Protein AF-A0A2N0UZY3-F1 (afdb_monomer_lite)

Organism: NCBI:txid40518

pLDDT: mean 76.57, std 23.06, range [29.47, 98.31]

Structure (mmCIF, N/CA/C/O backbone):
data_AF-A0A2N0UZY3-F1
#
_entry.id   AF-A0A2N0UZY3-F1
#
loop_
_atom_site.group_PDB
_atom_site.id
_atom_site.type_symbol
_atom_site.label_atom_id
_atom_site.label_alt_id
_atom_site.label_comp_id
_atom_site.label_asym_id
_atom_site.label_entity_id
_atom_site.label_seq_id
_atom_site.pdbx_PDB_ins_code
_atom_site.Cartn_x
_atom_site.Cartn_y
_atom_site.Cartn_z
_atom_site.occupancy
_atom_site.B_iso_or_equiv
_atom_site.auth_seq_id
_atom_site.auth_comp_id
_atom_site.auth_asym_id
_atom_site.auth_atom_id
_atom_site.pdbx_PDB_model_num
ATOM 1 N N . MET A 1 1 ? -61.656 -44.570 39.156 1.00 49.31 1 MET A N 1
ATOM 2 C CA . MET A 1 1 ? -61.662 -43.089 39.282 1.00 49.31 1 MET A CA 1
ATOM 3 C C . MET A 1 1 ? -60.805 -42.516 40.428 1.00 49.31 1 MET A C 1
ATOM 5 O O . MET A 1 1 ? -60.562 -41.320 40.430 1.00 49.31 1 MET A O 1
ATOM 9 N N . ARG A 1 2 ? -60.267 -43.312 41.373 1.00 51.66 2 ARG A N 1
ATOM 10 C CA . ARG A 1 2 ? -59.558 -42.794 42.573 1.00 51.66 2 ARG A CA 1
ATOM 11 C C . ARG A 1 2 ? -58.046 -42.507 42.411 1.00 51.66 2 ARG A C 1
ATOM 13 O O . ARG A 1 2 ? -57.437 -41.983 43.335 1.00 51.66 2 ARG A O 1
ATOM 20 N N . LYS A 1 3 ? -57.431 -42.852 41.266 1.00 50.25 3 LYS A N 1
ATOM 21 C CA . LYS A 1 3 ? -55.989 -42.631 40.995 1.00 50.25 3 LYS A CA 1
ATOM 22 C C . LYS A 1 3 ? -55.693 -41.348 40.198 1.00 50.25 3 LYS A C 1
ATOM 24 O O . LYS A 1 3 ? -54.681 -40.716 40.465 1.00 50.25 3 LYS A O 1
ATOM 29 N N . HIS A 1 4 ? -56.597 -40.912 39.315 1.00 50.75 4 HIS A N 1
ATOM 30 C CA . HIS A 1 4 ? -56.429 -39.663 38.552 1.00 50.75 4 HIS A CA 1
ATOM 31 C C . HIS A 1 4 ? -56.647 -38.397 39.392 1.00 50.75 4 HIS A C 1
ATOM 33 O O . HIS A 1 4 ? -56.010 -37.383 39.139 1.00 50.75 4 HIS A O 1
ATOM 39 N N . SER A 1 5 ? -57.473 -38.470 40.442 1.00 53.56 5 SER A N 1
ATOM 40 C CA . SER A 1 5 ? -57.709 -37.328 41.335 1.00 53.56 5 SER A CA 1
ATOM 41 C C . SER A 1 5 ? -56.449 -36.926 42.111 1.00 53.56 5 SER A C 1
ATOM 43 O O . SER A 1 5 ? -56.172 -35.741 42.211 1.00 53.56 5 SER A O 1
ATOM 45 N N . LYS A 1 6 ? -55.620 -37.885 42.555 1.00 53.78 6 LYS A N 1
ATOM 46 C CA . LYS A 1 6 ? -54.383 -37.586 43.301 1.00 53.78 6 LYS A CA 1
ATOM 47 C C . LYS A 1 6 ? -53.322 -36.885 42.450 1.00 53.78 6 LYS A C 1
ATOM 49 O O . LYS A 1 6 ? -52.616 -36.024 42.953 1.00 53.78 6 LYS A O 1
ATOM 54 N N . PHE A 1 7 ? -53.229 -37.240 41.169 1.00 56.59 7 PHE A N 1
ATOM 55 C CA . PHE A 1 7 ? -52.261 -36.637 40.250 1.00 56.59 7 PHE A CA 1
ATOM 56 C C . PHE A 1 7 ? -52.615 -35.181 39.931 1.00 56.59 7 PHE A C 1
ATOM 58 O O . PHE A 1 7 ? -51.741 -34.322 39.919 1.00 56.59 7 PHE A O 1
ATOM 65 N N . ILE A 1 8 ? -53.907 -34.894 39.754 1.00 62.62 8 ILE A N 1
ATOM 66 C CA . ILE A 1 8 ? -54.404 -33.536 39.507 1.00 62.62 8 ILE A CA 1
ATOM 67 C C . ILE A 1 8 ? -54.197 -32.649 40.741 1.00 62.62 8 ILE A C 1
ATOM 69 O O . ILE A 1 8 ? -53.789 -31.502 40.597 1.00 62.62 8 ILE A O 1
ATOM 73 N N . THR A 1 9 ? -54.400 -33.173 41.955 1.00 65.88 9 THR A N 1
ATOM 74 C CA . THR A 1 9 ? -54.174 -32.395 43.185 1.00 65.88 9 THR A CA 1
ATOM 75 C C . THR A 1 9 ? -52.701 -32.026 43.381 1.00 65.88 9 THR A C 1
ATOM 77 O O . THR A 1 9 ? -52.414 -30.903 43.780 1.00 65.88 9 THR A O 1
ATOM 80 N N . ILE A 1 10 ? -51.773 -32.932 43.052 1.00 70.31 10 ILE A N 1
ATOM 81 C CA . ILE A 1 10 ? -50.325 -32.670 43.134 1.00 70.31 10 ILE A CA 1
ATOM 82 C C . ILE A 1 10 ? -49.894 -31.642 42.079 1.00 70.31 10 ILE A C 1
ATOM 84 O O . ILE A 1 10 ? -49.110 -30.741 42.372 1.00 70.31 10 ILE A O 1
ATOM 88 N N . LEU A 1 11 ? -50.433 -31.738 40.859 1.00 64.81 11 LEU A N 1
ATOM 89 C CA . LEU A 1 11 ? -50.132 -30.780 39.796 1.00 64.81 11 LEU A CA 1
ATOM 90 C C . LEU A 1 11 ? -50.650 -29.375 40.144 1.00 64.81 11 LEU A C 1
ATOM 92 O O . LEU A 1 11 ? -49.962 -28.383 39.919 1.00 64.81 11 LEU A O 1
ATOM 96 N N . LEU A 1 12 ? -51.841 -29.296 40.746 1.00 68.75 12 LEU A N 1
ATOM 97 C CA . LEU A 1 12 ? -52.454 -28.033 41.148 1.00 68.75 12 LEU A CA 1
ATOM 98 C C . LEU A 1 12 ? -51.721 -27.387 42.334 1.00 68.75 12 LEU A C 1
ATOM 100 O O . LEU A 1 12 ? -51.558 -26.170 42.348 1.00 68.75 12 LEU A O 1
ATOM 104 N N . SER A 1 13 ? -51.218 -28.179 43.292 1.00 68.62 13 SER A N 1
ATOM 105 C CA . SER A 1 13 ? -50.399 -27.643 44.389 1.00 68.62 13 SER A CA 1
ATOM 106 C C . SER A 1 13 ? -49.030 -27.157 43.911 1.00 68.62 13 SER A C 1
ATOM 108 O O . SER A 1 13 ? -48.538 -26.153 44.414 1.00 68.62 13 SER A O 1
ATOM 110 N N . ALA A 1 14 ? -48.426 -27.832 42.926 1.00 66.94 14 ALA A N 1
ATOM 111 C CA . ALA A 1 14 ? -47.171 -27.389 42.321 1.00 66.94 14 ALA A CA 1
ATOM 112 C C . ALA A 1 14 ? -47.351 -26.078 41.535 1.00 66.94 14 ALA A C 1
ATOM 114 O O . ALA A 1 14 ? -46.524 -25.180 41.657 1.00 66.94 14 ALA A O 1
ATOM 115 N N . LEU A 1 15 ? -48.457 -25.930 40.797 1.00 63.56 15 LEU A N 1
ATOM 116 C CA . LEU A 1 15 ? -48.763 -24.699 40.065 1.00 63.56 15 LEU A CA 1
ATOM 117 C C . LEU A 1 15 ? -49.022 -23.515 41.013 1.00 63.56 15 LEU A C 1
ATOM 119 O O . LEU A 1 15 ? -48.487 -22.434 40.797 1.00 63.56 15 LEU A O 1
ATOM 123 N N . LEU A 1 16 ? -49.768 -23.731 42.103 1.00 68.31 16 LEU A N 1
ATOM 124 C CA . LEU A 1 16 ? -49.993 -22.707 43.133 1.00 68.31 16 LEU A CA 1
ATOM 125 C C . LEU A 1 16 ? -48.696 -22.285 43.838 1.00 68.31 16 LEU A C 1
ATOM 127 O O . LEU A 1 16 ? -48.510 -21.099 44.102 1.00 68.31 16 LEU A O 1
ATOM 131 N N . ALA A 1 17 ? -47.784 -23.225 44.101 1.00 62.28 17 ALA A N 1
ATOM 132 C CA . ALA A 1 17 ? -46.475 -22.909 44.666 1.00 62.28 17 ALA A CA 1
ATOM 133 C C . ALA A 1 17 ? -45.620 -22.070 43.699 1.00 62.28 17 ALA A C 1
ATOM 135 O O . ALA A 1 17 ? -45.000 -21.100 44.123 1.00 62.28 17 ALA A O 1
ATOM 136 N N . VAL A 1 18 ? -45.641 -22.381 42.397 1.00 58.66 18 VAL A N 1
ATOM 137 C CA . VAL A 1 18 ? -44.928 -21.600 41.368 1.00 58.66 18 VAL A CA 1
ATOM 138 C C . VAL A 1 18 ? -45.514 -20.189 41.224 1.00 58.66 18 VAL A C 1
ATOM 140 O O . VAL A 1 18 ? -44.753 -19.228 41.128 1.00 58.66 18 VAL A O 1
ATOM 143 N N . CYS A 1 19 ? -46.839 -20.033 41.299 1.00 57.12 19 CYS A N 1
ATOM 144 C CA . CYS A 1 19 ? -47.477 -18.714 41.270 1.00 57.12 19 CYS A CA 1
ATOM 145 C C . CYS A 1 19 ? -47.141 -17.862 42.508 1.00 57.12 19 CYS A C 1
ATOM 147 O O . CYS A 1 19 ? -46.922 -16.661 42.373 1.00 57.12 19 CYS A O 1
ATOM 149 N N . LEU A 1 20 ? -47.045 -18.466 43.700 1.00 54.81 20 LEU A N 1
ATOM 150 C CA . LEU A 1 20 ? -46.692 -17.740 44.928 1.00 54.81 20 LEU A CA 1
ATOM 151 C C . LEU A 1 20 ? -45.229 -17.267 44.935 1.00 54.81 20 LEU A C 1
ATOM 153 O O . LEU A 1 20 ? -44.948 -16.154 45.381 1.00 54.81 20 LEU A O 1
ATOM 157 N N . VAL A 1 21 ? -44.302 -18.064 44.389 1.00 55.41 21 VAL A N 1
ATOM 158 C CA . VAL A 1 21 ? -42.886 -17.668 44.252 1.00 55.41 21 VAL A CA 1
ATOM 159 C C . VAL A 1 21 ? -42.731 -16.510 43.257 1.00 55.41 21 VAL A C 1
ATOM 161 O O . VAL A 1 21 ? -41.922 -15.615 43.488 1.00 55.41 21 VAL A O 1
ATOM 164 N N . GLN A 1 22 ? -43.558 -16.453 42.207 1.00 48.53 22 GLN A N 1
ATOM 165 C CA . GLN A 1 22 ? -43.567 -15.329 41.263 1.00 48.53 22 GLN A CA 1
ATOM 166 C C . GLN A 1 22 ? -44.129 -14.037 41.880 1.00 48.53 22 GLN A C 1
ATOM 168 O O . GLN A 1 22 ? -43.582 -12.967 41.630 1.00 48.53 22 GLN A O 1
ATOM 173 N N . THR A 1 23 ? -45.148 -14.103 42.744 1.00 49.28 23 THR A N 1
ATOM 174 C CA . THR A 1 23 ? -45.672 -12.896 43.417 1.00 49.28 23 THR A CA 1
ATOM 175 C C . THR A 1 23 ? -44.722 -12.323 44.470 1.00 49.28 23 THR A C 1
ATOM 177 O O . THR A 1 23 ? -44.648 -11.106 44.613 1.00 49.28 23 THR A O 1
ATOM 180 N N . VAL A 1 24 ? -43.946 -13.168 45.160 1.00 49.88 24 VAL A N 1
ATOM 181 C CA . VAL A 1 24 ? -42.942 -12.701 46.136 1.00 49.88 24 VAL A CA 1
ATOM 182 C C . VAL A 1 24 ? -41.744 -12.053 45.432 1.00 49.88 24 VAL A C 1
ATOM 184 O O . VAL A 1 24 ? -41.239 -11.043 45.913 1.00 49.88 24 VAL A O 1
ATOM 187 N N . PHE A 1 25 ? -41.346 -12.550 44.253 1.00 40.47 25 PHE A N 1
ATOM 188 C CA . PHE A 1 25 ? -40.327 -11.886 43.434 1.00 40.47 25 PHE A CA 1
ATOM 189 C C . PHE A 1 25 ? -40.817 -10.550 42.854 1.00 40.47 25 PHE A C 1
ATOM 191 O O . PHE A 1 25 ? -40.061 -9.588 42.852 1.00 40.47 25 PHE A O 1
ATOM 198 N N . VAL A 1 26 ? -42.085 -10.431 42.445 1.00 42.75 26 VAL A N 1
ATOM 199 C CA . VAL A 1 26 ? -42.624 -9.155 41.930 1.00 42.75 26 VAL A CA 1
ATOM 200 C C . VAL A 1 26 ? -42.798 -8.104 43.039 1.00 42.75 26 VAL A C 1
ATOM 202 O O . VAL A 1 26 ? -42.587 -6.923 42.785 1.00 42.75 26 VAL A O 1
ATOM 205 N N . GLN A 1 27 ? -43.104 -8.495 44.283 1.00 41.16 27 GLN A N 1
ATOM 206 C CA . GLN A 1 27 ? -43.183 -7.546 45.408 1.00 41.16 27 GLN A CA 1
ATOM 207 C C . GLN A 1 27 ? -41.820 -7.129 45.983 1.00 41.16 27 GLN A C 1
ATOM 209 O O . GLN A 1 27 ? -41.718 -6.019 46.508 1.00 41.16 27 GLN A O 1
ATOM 214 N N . ALA A 1 28 ? -40.775 -7.951 45.834 1.00 38.94 28 ALA A N 1
ATOM 215 C CA . ALA A 1 28 ? -39.405 -7.575 46.200 1.00 38.94 28 ALA A CA 1
ATOM 216 C C . ALA A 1 28 ? -38.774 -6.557 45.227 1.00 38.94 28 ALA A C 1
ATOM 218 O O . ALA A 1 28 ? -37.862 -5.844 45.621 1.00 38.94 28 ALA A O 1
ATOM 219 N N . PHE A 1 29 ? -39.296 -6.434 43.998 1.00 41.78 29 PHE A N 1
ATOM 220 C CA . PHE A 1 29 ? -38.884 -5.407 43.025 1.00 41.78 29 PHE A CA 1
ATOM 221 C C . PHE A 1 29 ? -39.831 -4.196 42.943 1.00 41.78 29 PHE A C 1
ATOM 223 O O . PHE A 1 29 ? -39.554 -3.257 42.205 1.00 41.78 29 PHE A O 1
ATOM 230 N N . ALA A 1 30 ? -40.943 -4.193 43.687 1.00 41.22 30 ALA A N 1
ATOM 231 C CA . ALA A 1 30 ? -41.933 -3.110 43.657 1.00 41.22 30 ALA A CA 1
ATOM 232 C C . ALA A 1 30 ? -41.972 -2.257 44.940 1.00 41.22 30 ALA A C 1
ATOM 234 O O . ALA A 1 30 ? -42.825 -1.379 45.055 1.00 41.22 30 ALA A O 1
ATOM 235 N N . THR A 1 31 ? -41.072 -2.493 45.901 1.00 42.91 31 THR A N 1
ATOM 236 C CA . THR A 1 31 ? -41.050 -1.760 47.180 1.00 42.91 31 THR A CA 1
ATOM 237 C C . THR A 1 31 ? -39.749 -0.985 47.374 1.00 42.91 31 THR A C 1
ATOM 239 O O . THR A 1 31 ? -39.102 -1.129 48.396 1.00 42.91 31 THR A O 1
ATOM 242 N N . GLU A 1 32 ? -39.400 -0.135 46.409 1.00 39.19 32 GLU A N 1
ATOM 243 C CA . GLU A 1 32 ? -38.536 1.038 46.611 1.00 39.19 32 GLU A CA 1
ATOM 244 C C . GLU A 1 32 ? -39.026 2.163 45.688 1.00 39.19 32 GLU A C 1
ATOM 246 O O . GLU A 1 32 ? -38.427 2.466 44.669 1.00 39.19 32 GLU A O 1
ATOM 251 N N . ASN A 1 33 ? -40.201 2.731 45.973 1.00 43.66 33 ASN A N 1
ATOM 252 C CA . ASN A 1 33 ? -40.616 4.006 45.375 1.00 43.66 33 ASN A CA 1
ATOM 253 C C . ASN A 1 33 ? -41.577 4.740 46.316 1.00 43.66 33 ASN A C 1
ATOM 255 O O . ASN A 1 33 ? -42.773 4.894 46.077 1.00 43.66 33 ASN A O 1
ATOM 259 N N . SER A 1 34 ? -41.029 5.141 47.458 1.00 47.19 34 SER A N 1
ATOM 260 C CA . SER A 1 34 ? -41.633 6.111 48.369 1.00 47.19 34 SER A CA 1
ATOM 261 C C . SER A 1 34 ? -40.506 6.862 49.080 1.00 47.19 34 SER A C 1
ATOM 263 O O . SER A 1 34 ? -40.391 6.818 50.304 1.00 47.19 34 SER A O 1
ATOM 265 N N . ALA A 1 35 ? -39.655 7.524 48.300 1.00 36.88 35 ALA A N 1
ATOM 266 C CA . ALA A 1 35 ? -38.776 8.566 48.805 1.00 36.88 35 ALA A CA 1
ATOM 267 C C . ALA A 1 35 ? -39.305 9.912 48.299 1.00 36.88 35 ALA A C 1
ATOM 269 O O . ALA A 1 35 ? -39.440 10.147 47.100 1.00 36.88 35 ALA A O 1
ATOM 270 N N . THR A 1 36 ? -39.688 10.756 49.248 1.00 41.94 36 THR A N 1
ATOM 271 C CA . THR A 1 36 ? -39.923 12.193 49.092 1.00 41.94 36 THR A CA 1
ATOM 272 C C . THR A 1 36 ? -38.715 12.834 48.385 1.00 41.94 36 THR A C 1
ATOM 274 O O . THR A 1 36 ? -37.592 12.432 48.686 1.00 41.94 36 THR A O 1
ATOM 277 N N . PRO A 1 37 ? -38.903 13.794 47.461 1.00 48.22 37 PRO A N 1
ATOM 278 C CA . PRO A 1 37 ? -37.800 14.355 46.690 1.00 48.22 37 PRO A CA 1
ATOM 279 C C . PRO A 1 37 ? -37.033 15.356 47.552 1.00 48.22 37 PRO A C 1
ATOM 281 O O . PRO A 1 37 ? -37.571 16.415 47.846 1.00 48.22 37 PRO A O 1
ATOM 284 N N . ASP A 1 38 ? -35.816 15.009 47.964 1.00 46.81 38 ASP A N 1
ATOM 285 C CA . ASP A 1 38 ? -34.816 15.960 48.465 1.00 46.81 38 ASP A CA 1
ATOM 286 C C . ASP A 1 38 ? -33.420 15.312 48.433 1.00 46.81 38 ASP A C 1
ATOM 288 O O . ASP A 1 38 ? -32.881 14.877 49.444 1.00 46.81 38 ASP A O 1
ATOM 292 N N . GLU A 1 39 ? -32.849 15.236 47.234 1.00 40.88 39 GLU A N 1
ATOM 293 C CA . GLU A 1 39 ? -31.414 15.395 46.974 1.00 40.88 39 GLU A CA 1
ATOM 294 C C . GLU A 1 39 ? -31.291 15.759 45.484 1.00 40.88 39 GLU A C 1
ATOM 296 O O . GLU A 1 39 ? -32.033 15.189 44.674 1.00 40.88 39 GLU A O 1
ATOM 301 N N . PRO A 1 40 ? -30.461 16.745 45.088 1.00 42.97 40 PRO A N 1
ATOM 302 C CA . PRO A 1 40 ? -30.177 16.949 43.674 1.00 42.97 40 PRO A CA 1
ATOM 303 C C . PRO A 1 40 ? -29.664 15.615 43.135 1.00 42.97 40 PRO A C 1
ATOM 305 O O . PRO A 1 40 ? -28.729 15.047 43.694 1.00 42.97 40 PRO A O 1
ATOM 308 N N . THR A 1 41 ? -30.329 15.083 42.111 1.00 49.28 41 THR A N 1
ATOM 309 C CA . THR A 1 41 ? -29.807 13.952 41.348 1.00 49.28 41 THR A CA 1
ATOM 310 C C . THR A 1 41 ? -28.371 14.290 40.992 1.00 49.28 41 THR A C 1
ATOM 312 O O . THR A 1 41 ? -28.146 15.295 40.328 1.00 49.28 41 THR A O 1
ATOM 315 N N . GLU A 1 42 ? -27.423 13.511 41.504 1.00 57.84 42 GLU A N 1
ATOM 316 C CA . GLU A 1 42 ? -26.031 13.576 41.079 1.00 57.84 42 GLU A CA 1
ATOM 317 C C . GLU A 1 42 ? -26.041 13.518 39.546 1.00 57.84 42 GLU A C 1
ATOM 319 O O . GLU A 1 42 ? -26.642 12.593 38.985 1.00 57.84 42 GLU A O 1
ATOM 324 N N . ASP A 1 43 ? -25.505 14.551 38.885 1.00 79.81 43 ASP A N 1
ATOM 325 C CA . ASP A 1 43 ? -25.507 14.637 37.424 1.00 79.81 43 ASP A CA 1
ATOM 326 C C . ASP A 1 43 ? -24.933 13.311 36.882 1.00 79.81 43 ASP A C 1
ATOM 328 O O . ASP A 1 43 ? -23.912 12.799 37.361 1.00 79.81 43 ASP A O 1
ATOM 332 N N . LEU A 1 44 ? -25.658 12.648 35.981 1.00 87.94 44 LEU A N 1
ATOM 333 C CA . LEU A 1 44 ? -25.294 11.313 35.511 1.00 87.94 44 LEU A CA 1
ATOM 334 C C . LEU A 1 44 ? -24.246 11.453 34.414 1.00 87.94 44 LEU A C 1
ATOM 336 O O . LEU A 1 44 ? -24.583 11.891 33.329 1.00 87.94 44 LEU A O 1
ATOM 340 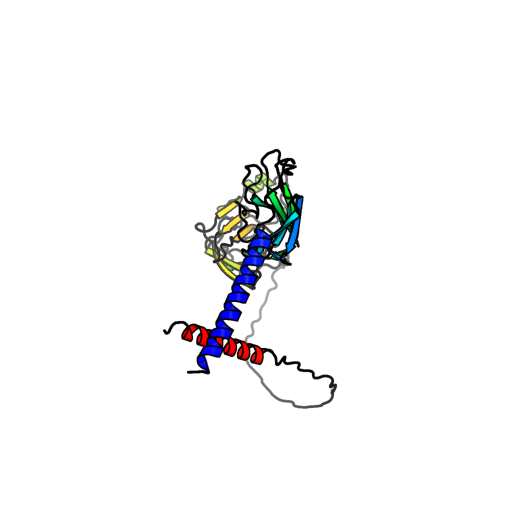N N . TYR A 1 45 ? -23.016 11.006 34.631 1.00 89.31 45 TYR A N 1
ATOM 341 C CA . TYR A 1 45 ? -21.972 11.053 33.604 1.00 89.31 45 TYR A CA 1
ATOM 342 C C . TYR A 1 45 ? -21.062 9.828 33.698 1.00 89.31 45 TYR A C 1
ATOM 344 O O . TYR A 1 45 ? -20.986 9.190 34.755 1.00 89.31 45 TYR A O 1
ATOM 352 N N . PRO A 1 46 ? -20.408 9.429 32.598 1.00 92.81 46 PRO A N 1
ATOM 353 C CA . PRO A 1 46 ? -19.423 8.366 32.650 1.00 92.81 46 PRO A CA 1
ATOM 354 C C . PRO A 1 46 ? -18.160 8.877 33.366 1.00 92.81 46 PRO A C 1
ATOM 356 O O . PRO A 1 46 ? -17.671 9.969 33.092 1.00 92.81 46 PRO A O 1
ATOM 359 N N . VAL A 1 47 ? -17.648 8.097 34.317 1.00 93.69 47 VAL A N 1
ATOM 360 C CA . VAL A 1 47 ? -16.500 8.467 35.166 1.00 93.69 47 VAL A CA 1
ATOM 361 C C . VAL A 1 47 ? -15.215 7.748 34.771 1.00 93.69 47 VAL A C 1
ATOM 363 O O . VAL A 1 47 ? -14.125 8.258 35.022 1.00 93.69 47 VAL A O 1
ATOM 366 N N . SER A 1 48 ? -15.319 6.569 34.155 1.00 94.88 48 SER A N 1
ATOM 367 C CA . SER A 1 48 ? -14.165 5.840 33.633 1.00 94.88 48 SER A CA 1
ATOM 368 C C . SER A 1 48 ? -14.540 4.963 32.449 1.00 94.88 48 SER A C 1
ATOM 370 O O . SER A 1 48 ? -15.662 4.462 32.358 1.00 94.88 48 SER A O 1
ATOM 372 N N . MET A 1 49 ? -13.570 4.760 31.563 1.00 96.56 49 MET A N 1
ATOM 373 C CA . MET A 1 49 ? -13.671 3.879 30.410 1.00 96.56 49 MET A CA 1
ATOM 374 C C . MET A 1 49 ? -12.332 3.181 30.203 1.00 96.56 49 MET A C 1
ATOM 376 O O . MET A 1 49 ? -11.287 3.829 30.194 1.00 96.56 49 MET A O 1
ATOM 380 N N . GLU A 1 50 ? -12.358 1.865 30.039 1.00 97.50 50 GLU A N 1
ATOM 381 C CA . GLU A 1 50 ? -11.161 1.066 29.779 1.00 97.50 50 GLU A CA 1
ATOM 382 C C . GLU A 1 50 ? -11.422 -0.008 28.724 1.00 97.50 50 GLU A C 1
ATOM 384 O O . GLU A 1 50 ? -12.549 -0.466 28.546 1.00 97.50 50 GLU A O 1
ATOM 389 N N . VAL A 1 51 ? -10.375 -0.427 28.014 1.00 97.69 51 VAL A N 1
ATOM 390 C CA . VAL A 1 51 ? -10.467 -1.536 27.058 1.00 97.69 51 VAL A CA 1
ATOM 391 C C . VAL A 1 51 ? -10.241 -2.849 27.799 1.00 97.69 51 VAL A C 1
ATOM 393 O O . VAL A 1 51 ? -9.127 -3.142 28.227 1.00 97.69 51 VAL A O 1
ATOM 396 N N . VAL A 1 52 ? -11.285 -3.668 27.920 1.00 98.06 52 VAL A N 1
ATOM 397 C CA . VAL A 1 52 ? -11.217 -4.973 28.610 1.00 98.06 52 VAL A CA 1
ATOM 398 C C . VAL A 1 52 ? -10.975 -6.139 27.657 1.00 98.06 52 VAL A C 1
ATOM 400 O O . VAL A 1 52 ? -10.602 -7.236 28.078 1.00 98.06 52 VAL A O 1
ATOM 403 N N . LYS A 1 53 ? -11.167 -5.916 26.354 1.00 97.81 53 LYS A N 1
ATOM 404 C CA . LYS A 1 53 ? -10.874 -6.893 25.307 1.00 97.81 53 LYS A CA 1
ATOM 405 C C . LYS A 1 53 ? -10.455 -6.180 24.029 1.00 97.81 53 LYS A C 1
ATOM 407 O O . LYS A 1 53 ? -11.138 -5.264 23.590 1.00 97.81 53 LYS A O 1
ATOM 412 N N . ALA A 1 54 ? -9.376 -6.652 23.418 1.00 96.88 54 ALA A N 1
ATOM 413 C CA . ALA A 1 54 ? -8.914 -6.238 22.099 1.00 96.88 54 ALA A CA 1
ATOM 414 C C . ALA A 1 54 ? -8.232 -7.433 21.407 1.00 96.88 54 ALA A C 1
ATOM 416 O O . ALA A 1 54 ? -7.770 -8.353 22.093 1.00 96.88 54 ALA A O 1
ATOM 417 N N . PRO A 1 55 ? -8.183 -7.472 20.066 1.00 95.81 55 PRO A N 1
ATOM 418 C CA . PRO A 1 55 ? -7.368 -8.455 19.359 1.00 95.81 55 PRO A CA 1
ATOM 419 C C . PRO A 1 55 ? -5.870 -8.198 19.599 1.00 95.81 55 PRO A C 1
ATOM 421 O O . PRO A 1 55 ? -5.453 -7.072 19.844 1.00 95.81 55 PRO A O 1
ATOM 424 N N . GLU A 1 56 ? -5.043 -9.240 19.491 1.00 95.94 56 GLU A N 1
ATOM 425 C CA . GLU A 1 56 ? -3.582 -9.112 19.657 1.00 95.94 56 GLU A CA 1
ATOM 426 C C . GLU A 1 56 ? -2.920 -8.327 18.513 1.00 95.94 56 GLU A C 1
ATOM 428 O O . GLU A 1 56 ? -1.837 -7.762 18.676 1.00 95.94 56 GLU A O 1
ATOM 433 N N . SER A 1 57 ? -3.563 -8.303 17.345 1.00 94.94 57 SER A N 1
ATOM 434 C CA . SER A 1 57 ? -3.054 -7.653 16.145 1.00 94.94 57 SER A CA 1
ATOM 435 C C . SER A 1 57 ? -4.165 -7.115 15.255 1.00 94.94 57 SER A C 1
ATOM 437 O O . SER A 1 57 ? -5.297 -7.600 15.307 1.00 94.94 57 SER A O 1
ATOM 439 N N . VAL A 1 58 ? -3.797 -6.194 14.371 1.00 95.06 58 VAL A N 1
ATOM 440 C CA . VAL A 1 58 ? -4.651 -5.651 13.314 1.00 95.06 58 VAL A CA 1
ATOM 441 C C . VAL A 1 58 ? -3.937 -5.710 11.971 1.00 95.06 58 VAL A C 1
ATOM 443 O O . VAL A 1 58 ? -2.715 -5.569 11.896 1.00 95.06 58 VAL A O 1
ATOM 446 N N . THR A 1 59 ? -4.709 -5.948 10.915 1.00 93.25 59 THR A N 1
ATOM 447 C CA . THR A 1 59 ? -4.207 -5.941 9.546 1.00 93.25 59 THR A CA 1
ATOM 448 C C . THR A 1 59 ? -4.283 -4.536 8.962 1.00 93.25 59 THR A C 1
ATOM 450 O O . THR A 1 59 ? -5.334 -3.896 9.031 1.00 93.25 59 THR A O 1
ATOM 453 N N . VAL A 1 60 ? -3.164 -4.068 8.408 1.00 90.06 60 VAL A N 1
ATOM 454 C CA . VAL A 1 60 ? -3.006 -2.714 7.867 1.00 90.06 60 VAL A CA 1
ATOM 455 C C . VAL A 1 60 ? -2.429 -2.764 6.456 1.00 90.06 60 VAL A C 1
ATOM 457 O O . VAL A 1 60 ? -1.509 -3.539 6.173 1.00 90.06 60 VAL A O 1
ATOM 460 N N . ARG A 1 61 ? -2.946 -1.897 5.586 1.00 85.56 61 ARG A N 1
ATOM 461 C CA . ARG A 1 61 ? -2.462 -1.654 4.228 1.00 85.56 61 ARG A CA 1
ATOM 462 C C . ARG A 1 61 ? -2.187 -0.159 4.059 1.00 85.56 61 ARG A C 1
ATOM 464 O O . ARG A 1 61 ? -3.118 0.635 3.975 1.00 85.56 61 ARG A O 1
ATOM 471 N N . GLY A 1 62 ? -0.912 0.226 4.002 1.00 80.06 62 GLY A N 1
ATOM 472 C CA . GLY A 1 62 ? -0.530 1.642 4.039 1.00 80.06 62 GLY A CA 1
ATOM 473 C C . GLY A 1 62 ? -0.970 2.280 5.358 1.00 80.06 62 GLY A C 1
ATOM 474 O O . GLY A 1 62 ? -0.583 1.793 6.416 1.00 80.06 62 GLY A O 1
ATOM 475 N N . ASP A 1 63 ? -1.826 3.299 5.276 1.00 81.00 63 ASP A N 1
ATOM 476 C CA . ASP A 1 63 ? -2.409 3.993 6.434 1.00 81.00 63 ASP A CA 1
ATOM 477 C C . ASP A 1 63 ? -3.863 3.556 6.725 1.00 81.00 63 ASP A C 1
ATOM 479 O O . ASP A 1 63 ? -4.595 4.224 7.452 1.00 81.00 63 ASP A O 1
ATOM 483 N N . GLU A 1 64 ? -4.313 2.440 6.142 1.00 86.06 64 GLU A N 1
ATOM 484 C CA . GLU A 1 64 ? -5.689 1.947 6.256 1.00 86.06 64 GLU A CA 1
ATOM 485 C C . GLU A 1 64 ? -5.749 0.620 7.027 1.00 86.06 64 GLU A C 1
ATOM 487 O O . GLU A 1 64 ? -5.014 -0.326 6.732 1.00 86.06 64 GLU A O 1
ATOM 492 N N . ILE A 1 65 ? -6.678 0.512 7.982 1.00 89.00 65 ILE A N 1
ATOM 493 C CA . ILE A 1 65 ? -7.036 -0.767 8.608 1.00 89.00 65 ILE A CA 1
ATOM 494 C C . ILE A 1 65 ? -7.963 -1.533 7.671 1.00 89.00 65 ILE A C 1
ATOM 496 O O . ILE A 1 65 ? -9.062 -1.079 7.365 1.00 89.00 65 ILE A O 1
ATOM 500 N N . THR A 1 66 ? -7.555 -2.733 7.272 1.00 88.62 66 THR A N 1
ATOM 501 C CA . THR A 1 66 ? -8.317 -3.562 6.327 1.00 88.62 66 THR A CA 1
ATOM 502 C C . THR A 1 66 ? -9.095 -4.697 6.996 1.00 88.62 66 THR A C 1
ATOM 504 O O . THR A 1 66 ? -9.988 -5.286 6.381 1.00 88.62 66 THR A O 1
ATOM 507 N N . ASP A 1 67 ? -8.829 -4.998 8.276 1.00 89.25 67 ASP A N 1
ATOM 508 C CA . ASP A 1 67 ? -9.646 -5.941 9.051 1.00 89.25 67 ASP A CA 1
ATOM 509 C C . ASP A 1 67 ? -10.990 -5.302 9.430 1.00 89.25 67 ASP A C 1
ATOM 511 O O . ASP A 1 67 ? -11.161 -4.757 10.519 1.00 89.25 67 ASP A O 1
ATOM 515 N N . SER A 1 68 ? -11.979 -5.437 8.544 1.00 88.31 68 SER A N 1
ATOM 516 C CA . SER A 1 68 ? -13.365 -4.986 8.773 1.00 88.31 68 SER A CA 1
ATOM 517 C C . SER A 1 68 ? -14.016 -5.546 10.046 1.00 88.31 68 SER A C 1
ATOM 519 O O . SER A 1 68 ? -14.991 -4.988 10.540 1.00 88.31 68 SER A O 1
ATOM 521 N N . THR A 1 69 ? -13.489 -6.639 10.605 1.00 91.81 69 THR A N 1
ATOM 522 C CA . THR A 1 69 ? -14.010 -7.253 11.833 1.00 91.81 69 THR A CA 1
ATOM 523 C C . THR A 1 69 ? -13.261 -6.811 13.088 1.00 91.81 69 THR A C 1
ATOM 525 O O . THR A 1 69 ? -13.589 -7.284 14.178 1.00 91.81 69 THR A O 1
ATOM 528 N N . PHE A 1 70 ? -12.262 -5.931 12.966 1.00 94.62 70 PHE A N 1
ATOM 529 C CA . PHE A 1 70 ? -11.409 -5.489 14.069 1.00 94.62 70 PHE A CA 1
ATOM 530 C C . PHE A 1 70 ? -12.229 -4.969 15.256 1.00 94.62 70 PHE A C 1
ATOM 532 O O . PHE A 1 70 ? -12.128 -5.509 16.360 1.00 94.62 70 PHE A O 1
ATOM 539 N N . TRP A 1 71 ? -13.114 -4.001 15.014 1.00 95.56 71 TRP A N 1
ATOM 540 C CA . TRP A 1 71 ? -13.880 -3.341 16.072 1.00 95.56 71 TRP A CA 1
ATOM 541 C C . TRP A 1 71 ? -14.896 -4.249 16.768 1.00 95.56 71 TRP A C 1
ATOM 543 O O . TRP A 1 71 ? -15.078 -4.134 17.976 1.00 95.56 71 TRP A O 1
ATOM 553 N N . SER A 1 72 ? -15.441 -5.254 16.072 1.00 95.44 72 SER A N 1
ATOM 554 C CA . SER A 1 72 ? -16.329 -6.269 16.673 1.00 95.44 72 SER A CA 1
ATOM 555 C C . SER A 1 72 ? -15.659 -7.126 17.763 1.00 95.44 72 SER A C 1
ATOM 557 O O . SER A 1 72 ? -16.325 -7.831 18.534 1.00 95.44 72 SER A O 1
ATOM 559 N N . LYS A 1 73 ? -14.318 -7.103 17.812 1.00 96.75 73 LYS A N 1
ATOM 560 C CA . LYS A 1 73 ? -13.484 -7.832 18.777 1.00 96.75 73 LYS A CA 1
ATOM 561 C C . LYS A 1 73 ? -13.055 -6.950 19.955 1.00 96.75 73 LYS A C 1
ATOM 563 O O . LYS A 1 73 ? -12.479 -7.493 20.902 1.00 96.75 73 LYS A O 1
ATOM 568 N N . VAL A 1 74 ? -13.324 -5.643 19.903 1.00 97.69 74 VAL A N 1
ATOM 569 C CA . VAL A 1 74 ? -12.976 -4.667 20.942 1.00 97.69 74 VAL A CA 1
ATOM 570 C C . VAL A 1 74 ? -14.161 -4.475 21.889 1.00 97.69 74 VAL A C 1
ATOM 572 O O . VAL A 1 74 ? -15.306 -4.358 21.452 1.00 97.69 74 VAL A O 1
ATOM 575 N N . VAL A 1 75 ? -13.894 -4.478 23.196 1.00 98.25 75 VAL A N 1
ATOM 576 C CA . VAL A 1 75 ? -14.904 -4.243 24.237 1.00 98.25 75 VAL A CA 1
ATOM 577 C C . VAL A 1 75 ? -14.394 -3.205 25.226 1.00 98.25 75 VAL A C 1
ATOM 579 O O . VAL A 1 75 ? -13.301 -3.355 25.780 1.00 98.25 75 VAL A O 1
ATOM 582 N N . LEU A 1 76 ? -15.216 -2.185 25.457 1.00 98.25 76 LEU A N 1
ATOM 583 C CA . LEU A 1 76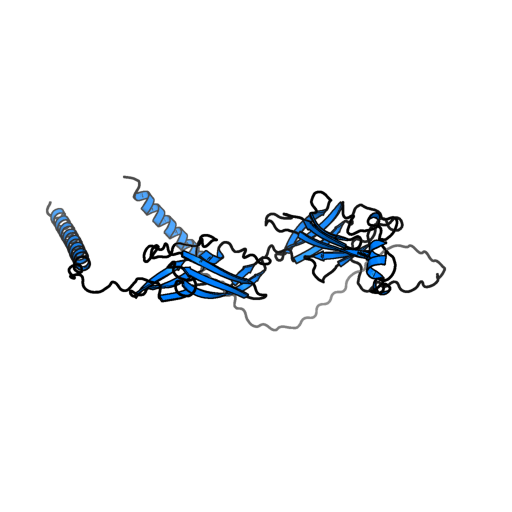 ? -15.011 -1.147 26.462 1.00 98.25 76 LEU A CA 1
ATOM 584 C C . LEU A 1 76 ? -15.785 -1.496 27.729 1.00 98.25 76 LEU A C 1
ATOM 586 O O . LEU A 1 76 ? -16.927 -1.931 27.636 1.00 98.25 76 LEU A O 1
ATOM 590 N N . HIS A 1 77 ? -15.201 -1.249 28.891 1.00 98.31 77 HIS A N 1
ATOM 591 C CA . HIS A 1 77 ? -15.899 -1.249 30.169 1.00 98.31 77 HIS A CA 1
ATOM 592 C C . HIS A 1 77 ? -16.089 0.197 30.624 1.00 98.31 77 HIS A C 1
ATOM 594 O O . HIS A 1 77 ? -15.111 0.932 30.765 1.00 98.31 77 HIS A O 1
ATOM 600 N N . ILE A 1 78 ? -17.343 0.613 30.808 1.00 97.81 78 ILE A N 1
ATOM 601 C CA . ILE A 1 78 ? -17.723 1.984 31.165 1.00 97.81 78 ILE A CA 1
ATOM 602 C C . ILE A 1 78 ? -18.385 1.979 32.538 1.00 97.81 78 ILE A C 1
ATOM 604 O O . ILE A 1 78 ? -19.373 1.272 32.748 1.00 97.81 78 ILE A O 1
ATOM 608 N N . VAL A 1 79 ? -17.886 2.828 33.435 1.00 97.12 79 VAL A N 1
ATOM 609 C CA . VAL A 1 79 ? -18.453 3.061 34.769 1.00 97.12 79 VAL A CA 1
ATOM 610 C C . VAL A 1 79 ? -19.081 4.450 34.799 1.00 97.12 79 VAL A C 1
ATOM 612 O O . VAL A 1 79 ? -18.468 5.421 34.355 1.00 97.12 79 VAL A O 1
ATOM 615 N N . TYR A 1 80 ? -20.298 4.555 35.325 1.00 95.06 80 TYR A N 1
ATOM 616 C CA . TYR A 1 80 ? -21.038 5.810 35.477 1.00 95.06 80 TYR A CA 1
ATOM 617 C C . TYR A 1 80 ? -21.003 6.326 36.921 1.00 95.06 80 TYR A C 1
ATOM 619 O O . TYR A 1 80 ? -20.801 5.553 37.857 1.00 95.06 80 TYR A O 1
ATOM 627 N N . SER A 1 81 ? -21.251 7.627 37.112 1.00 93.25 81 SER A N 1
ATOM 628 C CA . SER A 1 81 ? -21.244 8.300 38.423 1.00 93.25 81 SER A CA 1
ATOM 629 C C . SER A 1 81 ? -22.166 7.637 39.454 1.00 93.25 81 SER A C 1
ATOM 631 O O . SER A 1 81 ? -21.820 7.540 40.625 1.00 93.25 81 SER A O 1
ATOM 633 N N . ASN A 1 82 ? -23.286 7.060 39.009 1.00 92.50 82 ASN A N 1
ATOM 634 C CA . ASN A 1 82 ? -24.225 6.314 39.854 1.00 92.50 82 ASN A CA 1
ATOM 635 C C . ASN A 1 82 ? -23.818 4.852 40.151 1.00 92.50 82 ASN A C 1
ATOM 637 O O . ASN A 1 82 ? -24.635 4.081 40.661 1.00 92.50 82 ASN A O 1
ATOM 641 N N . GLY A 1 83 ? -22.605 4.440 39.776 1.00 94.25 83 GLY A N 1
ATOM 642 C CA . GLY A 1 83 ? -22.076 3.090 39.979 1.00 94.25 83 GLY A CA 1
ATOM 643 C C . GLY A 1 83 ? -22.608 2.026 39.015 1.00 94.25 83 GLY A C 1
ATOM 644 O O . GLY A 1 83 ? -22.335 0.845 39.216 1.00 94.25 83 GLY A O 1
ATOM 645 N N . LYS A 1 84 ? -23.382 2.390 37.982 1.00 94.94 84 LYS A N 1
ATOM 646 C CA . LYS A 1 84 ? -23.736 1.442 36.914 1.00 94.94 84 LYS A CA 1
ATOM 647 C C . LYS A 1 84 ? -22.533 1.186 36.015 1.00 94.94 84 LYS A C 1
ATOM 649 O O . LYS A 1 84 ? -21.818 2.116 35.654 1.00 94.94 84 LYS A O 1
ATOM 654 N N . GLU A 1 85 ? -22.391 -0.062 35.595 1.00 97.88 85 GLU A N 1
ATOM 655 C CA . GLU A 1 85 ? -21.287 -0.530 34.763 1.00 97.88 85 GLU A CA 1
ATOM 656 C C . GLU A 1 85 ? -21.825 -1.248 33.527 1.00 97.88 85 GLU A C 1
ATOM 658 O O . GLU A 1 85 ? -22.830 -1.965 33.605 1.00 97.88 85 GLU A O 1
ATOM 663 N N . TYR A 1 86 ? -21.158 -1.061 32.391 1.00 97.56 86 TYR A N 1
ATOM 664 C CA . TYR A 1 86 ? -21.532 -1.693 31.131 1.00 97.56 86 TYR A CA 1
ATOM 665 C C . TYR A 1 86 ? -20.302 -2.099 30.327 1.00 97.56 86 TYR A C 1
ATOM 667 O O . TYR A 1 86 ? -19.398 -1.292 30.122 1.00 97.56 86 TYR A O 1
ATOM 675 N N . ASP A 1 87 ? -20.346 -3.315 29.787 1.00 98.06 87 ASP A N 1
ATOM 676 C CA . ASP A 1 87 ? -19.433 -3.757 28.739 1.00 98.06 87 ASP A CA 1
ATOM 677 C C . ASP A 1 87 ? -20.064 -3.468 27.371 1.00 98.06 87 ASP A C 1
ATOM 679 O O . ASP A 1 87 ? -21.168 -3.934 27.066 1.00 98.06 87 ASP A O 1
ATOM 683 N N . VAL A 1 88 ? -19.366 -2.699 26.541 1.00 97.62 88 VAL A N 1
ATOM 684 C CA . VAL A 1 88 ? -19.835 -2.220 25.237 1.00 97.62 88 VAL A CA 1
ATOM 685 C C . VAL A 1 88 ? -18.962 -2.813 24.145 1.00 97.62 88 VAL A C 1
ATOM 687 O O . VAL A 1 88 ? -17.754 -2.593 24.128 1.00 97.62 88 VAL A O 1
ATOM 690 N N . ASN A 1 89 ? -19.564 -3.573 23.230 1.00 97.06 89 ASN A N 1
ATOM 691 C CA . ASN A 1 89 ? -18.872 -4.033 22.028 1.00 97.06 89 ASN A CA 1
ATOM 692 C C . ASN A 1 89 ? -18.782 -2.873 21.025 1.00 97.06 89 ASN A C 1
ATOM 694 O O . ASN A 1 89 ? -19.799 -2.239 20.750 1.00 97.06 89 ASN A O 1
ATOM 698 N N . CYS A 1 90 ? -17.592 -2.631 20.474 1.00 96.31 90 CYS A N 1
ATOM 699 C CA . CYS A 1 90 ? -17.357 -1.581 19.482 1.00 96.31 90 CYS A CA 1
ATOM 700 C C . CYS A 1 90 ? -17.780 -1.961 18.049 1.00 96.31 90 CYS A C 1
ATOM 702 O O . CYS A 1 90 ? -17.402 -1.281 17.099 1.00 96.31 90 CYS A O 1
ATOM 704 N N . ASP A 1 91 ? -18.526 -3.051 17.862 1.00 94.88 91 ASP A N 1
ATOM 705 C CA . ASP A 1 91 ? -19.036 -3.475 16.558 1.00 94.88 91 ASP A CA 1
ATOM 706 C C . ASP A 1 91 ? -19.812 -2.352 15.854 1.00 94.88 91 ASP A C 1
ATOM 708 O O . ASP A 1 91 ? -20.690 -1.718 16.441 1.00 94.88 91 ASP A O 1
ATOM 712 N N . GLY A 1 92 ? -19.486 -2.122 14.583 1.00 89.31 92 GLY A N 1
ATOM 713 C CA . GLY A 1 92 ? -20.104 -1.076 13.770 1.00 89.31 92 GLY A CA 1
ATOM 714 C C . GLY A 1 92 ? -19.654 0.354 14.076 1.00 89.31 92 GLY A C 1
ATOM 715 O O . GLY A 1 92 ? -20.301 1.276 13.595 1.00 89.31 92 GLY A O 1
ATOM 716 N N . ILE A 1 93 ? -18.581 0.565 14.847 1.00 90.81 93 ILE A N 1
ATOM 717 C CA . ILE A 1 93 ? -18.001 1.905 15.005 1.00 90.81 93 ILE A CA 1
ATOM 718 C C . ILE A 1 93 ? -17.485 2.427 13.656 1.00 90.81 93 ILE A C 1
ATOM 720 O O . ILE A 1 93 ? -16.701 1.771 12.967 1.00 90.81 93 ILE A O 1
ATOM 724 N N . ASP A 1 94 ? -17.959 3.609 13.284 1.00 84.00 94 ASP A N 1
ATOM 725 C CA . ASP A 1 94 ? -17.643 4.304 12.039 1.00 84.00 94 ASP A CA 1
ATOM 726 C C . ASP A 1 94 ? -17.494 5.820 12.289 1.00 84.00 94 ASP A C 1
ATOM 728 O O . ASP A 1 94 ? -17.341 6.273 13.432 1.00 84.00 94 ASP A O 1
ATOM 732 N N . ASP A 1 95 ? -17.564 6.612 11.217 1.00 78.81 95 ASP A N 1
ATOM 733 C CA . ASP A 1 95 ? -17.499 8.077 11.248 1.00 78.81 95 ASP A CA 1
ATOM 734 C C . ASP A 1 95 ? -18.658 8.746 12.002 1.00 78.81 95 ASP A C 1
ATOM 736 O O . ASP A 1 95 ? -18.526 9.920 12.359 1.00 78.81 95 ASP A O 1
ATOM 740 N N . ASP A 1 96 ? -19.751 8.025 12.282 1.00 84.31 96 ASP A N 1
ATOM 741 C CA . ASP A 1 96 ? -20.902 8.430 13.104 1.00 84.31 96 ASP A CA 1
ATOM 742 C C . ASP A 1 96 ? -20.878 7.771 14.499 1.00 84.31 96 ASP A C 1
ATOM 744 O O . ASP A 1 96 ? -21.597 8.188 15.412 1.00 84.31 96 ASP A O 1
ATOM 748 N N . GLY A 1 97 ? -19.934 6.858 14.737 1.00 90.94 97 GLY A N 1
ATOM 749 C CA . GLY A 1 97 ? -19.714 6.186 16.013 1.00 90.94 97 GLY A CA 1
ATOM 750 C C . GLY A 1 97 ? -20.873 5.271 16.412 1.00 90.94 97 GLY A C 1
ATOM 751 O O . GLY A 1 97 ? -21.819 5.041 15.664 1.00 90.94 97 GLY A O 1
ATOM 752 N N . ILE A 1 98 ? -20.818 4.747 17.633 1.00 94.81 98 ILE A N 1
ATOM 753 C CA . ILE A 1 98 ? -21.885 3.917 18.196 1.00 94.81 98 ILE A CA 1
ATOM 754 C C . ILE A 1 98 ? -22.602 4.627 19.338 1.00 94.81 98 ILE A C 1
ATOM 756 O O . ILE A 1 98 ? -22.054 5.489 20.033 1.00 94.81 98 ILE A O 1
ATOM 760 N N . VAL A 1 99 ? -23.852 4.220 19.549 1.00 94.44 99 VAL A N 1
ATOM 761 C CA . VAL A 1 99 ? -24.680 4.720 20.644 1.00 94.44 99 VAL A CA 1
ATOM 762 C C . VAL A 1 99 ? -24.213 4.076 21.957 1.00 94.44 99 VAL A C 1
ATOM 764 O O . VAL A 1 99 ? -24.195 2.845 22.051 1.00 94.44 99 VAL A O 1
ATOM 767 N N . PRO A 1 100 ? -23.852 4.864 22.984 1.00 93.62 100 PRO A N 1
ATOM 768 C CA . PRO A 1 100 ? -23.486 4.335 24.293 1.00 93.62 100 PRO A CA 1
ATOM 769 C C . PRO A 1 100 ? -24.691 3.682 24.996 1.00 93.62 100 PRO A C 1
ATOM 771 O O . PRO A 1 100 ? -25.844 3.958 24.653 1.00 93.62 100 PRO A O 1
ATOM 774 N N . PRO A 1 101 ? -24.466 2.866 26.044 1.00 93.62 101 PRO A N 1
ATOM 775 C CA . PRO A 1 101 ? -25.539 2.229 26.817 1.00 93.62 101 PRO A CA 1
ATOM 776 C C . PRO A 1 101 ? -26.572 3.214 27.373 1.00 93.62 101 PRO A C 1
ATOM 778 O O . PRO A 1 101 ? -27.760 2.898 27.452 1.00 93.62 101 PRO A O 1
ATOM 781 N N . ILE A 1 102 ? -26.117 4.413 27.748 1.00 91.12 102 ILE A N 1
ATOM 782 C CA . ILE A 1 102 ? -26.966 5.542 28.124 1.00 91.12 102 ILE A CA 1
ATOM 783 C C . ILE A 1 102 ? -26.881 6.575 27.003 1.00 91.12 102 ILE A C 1
ATOM 785 O O . ILE A 1 102 ? -25.950 7.374 26.948 1.00 91.12 102 ILE A O 1
ATOM 789 N N . ALA A 1 103 ? -27.854 6.503 26.094 1.00 87.62 103 ALA A N 1
ATOM 790 C CA . ALA A 1 103 ? -27.855 7.253 24.842 1.00 87.62 103 ALA A CA 1
ATOM 791 C C . ALA A 1 103 ? -27.966 8.773 25.019 1.00 87.62 103 ALA A C 1
ATOM 793 O O . ALA A 1 103 ? -27.502 9.508 24.156 1.00 87.62 103 ALA A O 1
ATOM 794 N N . GLU A 1 104 ? -28.579 9.250 26.105 1.00 88.94 104 GLU A N 1
ATOM 795 C CA . GLU A 1 104 ? -28.759 10.678 26.362 1.00 88.94 104 GLU A CA 1
ATOM 796 C C . GLU A 1 104 ? -28.452 11.011 27.823 1.00 88.94 104 GLU A C 1
ATOM 798 O O . GLU A 1 104 ? -28.974 10.365 28.736 1.00 88.94 104 GLU A O 1
ATOM 803 N N . ILE A 1 105 ? -27.606 12.019 28.023 1.00 85.88 105 ILE A N 1
ATOM 804 C CA . ILE A 1 105 ? -27.208 12.568 29.321 1.00 85.88 105 ILE A CA 1
ATOM 805 C C . ILE A 1 105 ? -27.430 14.076 29.258 1.00 85.88 105 ILE A C 1
ATOM 807 O O . ILE A 1 105 ? -26.936 14.729 28.345 1.00 85.88 105 ILE A O 1
ATOM 811 N N . ASP A 1 106 ? -28.220 14.623 30.182 1.00 82.44 106 ASP A N 1
ATOM 812 C CA . ASP A 1 106 ? -28.502 16.063 30.290 1.00 82.44 106 ASP A CA 1
ATOM 813 C C . ASP A 1 106 ? -28.915 16.751 28.971 1.00 82.44 106 ASP A C 1
ATOM 815 O O . ASP A 1 106 ? -28.575 17.903 28.702 1.00 82.44 106 ASP A O 1
ATOM 819 N N . GLY A 1 107 ? -29.684 16.047 28.129 1.00 82.50 107 GLY A N 1
ATOM 820 C CA . GLY A 1 107 ? -30.142 16.557 26.831 1.00 82.50 107 GLY A CA 1
ATOM 821 C C . GLY A 1 107 ? -29.147 16.376 25.680 1.00 82.50 107 GLY A C 1
ATOM 822 O O . GLY A 1 107 ? -29.430 16.796 24.556 1.00 82.50 107 GLY A O 1
ATOM 823 N N . TYR A 1 108 ? -27.986 15.773 25.937 1.00 86.62 108 TYR A N 1
ATOM 824 C CA . TYR A 1 108 ? -26.962 15.482 24.942 1.00 86.62 108 TYR A CA 1
ATOM 825 C C . TYR A 1 108 ? -26.996 14.016 24.518 1.00 86.62 108 TYR A C 1
ATOM 827 O O . TYR A 1 108 ? -26.882 13.116 25.348 1.00 86.62 108 TYR A O 1
ATOM 835 N N . ALA A 1 109 ? -27.104 13.781 23.209 1.00 89.94 109 ALA A N 1
ATOM 836 C CA . ALA A 1 109 ? -26.980 12.450 22.631 1.00 89.94 109 ALA A CA 1
ATOM 837 C C . ALA A 1 109 ? -25.513 12.000 22.685 1.00 89.94 109 ALA A C 1
ATOM 839 O O . ALA A 1 109 ? -24.673 12.508 21.941 1.00 89.94 109 ALA A O 1
ATOM 840 N N . GLY A 1 110 ? -25.216 11.065 23.584 1.00 89.94 110 GLY A N 1
ATOM 841 C CA . GLY A 1 110 ? -23.879 10.529 23.780 1.00 89.94 110 GLY A CA 1
ATOM 842 C C . GLY A 1 110 ? -23.396 9.728 22.573 1.00 89.94 110 GLY A C 1
ATOM 843 O O . GLY A 1 110 ? -24.193 9.144 21.835 1.00 89.94 110 GLY A O 1
ATOM 844 N N . ARG A 1 111 ? -22.077 9.672 22.391 1.00 92.50 111 ARG A N 1
ATOM 845 C CA . ARG A 1 111 ? -21.451 9.023 21.237 1.00 92.50 111 ARG A CA 1
ATOM 846 C C . ARG A 1 111 ? -20.115 8.395 21.608 1.00 92.50 111 ARG A C 1
ATOM 848 O O . ARG A 1 111 ? -19.304 9.056 22.250 1.00 92.50 111 ARG A O 1
ATOM 855 N N . ILE A 1 112 ? -19.891 7.155 21.169 1.00 94.94 112 ILE A N 1
ATOM 856 C CA . ILE A 1 112 ? -18.588 6.484 21.246 1.00 94.94 112 ILE A CA 1
ATOM 857 C C . ILE A 1 112 ? -17.984 6.421 19.842 1.00 94.94 112 ILE A C 1
ATOM 859 O O . ILE A 1 112 ? -18.603 5.865 18.936 1.00 94.94 112 ILE A O 1
ATOM 863 N N . ASN A 1 113 ? -16.793 6.973 19.640 1.00 93.50 113 ASN A N 1
ATOM 864 C CA . ASN A 1 113 ? -16.125 7.011 18.338 1.00 93.50 113 ASN A CA 1
ATOM 865 C C . ASN A 1 113 ? -14.610 6.837 18.477 1.00 93.50 113 ASN A C 1
ATOM 867 O O . ASN A 1 113 ? -14.042 6.979 19.555 1.00 93.50 113 ASN A O 1
ATOM 871 N N . VAL A 1 114 ? -13.951 6.537 17.363 1.00 92.00 114 VAL A N 1
ATOM 872 C CA . VAL A 1 114 ? -12.488 6.557 17.293 1.00 92.00 114 VAL A CA 1
ATOM 873 C C . VAL A 1 114 ? -12.058 8.019 17.178 1.00 92.00 114 VAL A C 1
ATOM 875 O O . VAL A 1 114 ? -12.461 8.702 16.238 1.00 92.00 114 VAL A O 1
ATOM 878 N N . GLU A 1 115 ? -11.302 8.517 18.153 1.00 88.19 115 GLU A N 1
ATOM 879 C CA . GLU A 1 115 ? -10.734 9.873 18.127 1.00 88.19 115 GLU A CA 1
ATOM 880 C C . GLU A 1 115 ? -9.445 9.894 17.299 1.00 88.19 115 GLU A C 1
ATOM 882 O O . GLU A 1 115 ? -9.216 10.805 16.506 1.00 88.19 115 GLU A O 1
ATOM 887 N N . GLY A 1 116 ? -8.614 8.860 17.458 1.00 86.38 116 GLY A N 1
ATOM 888 C CA . GLY A 1 116 ? -7.306 8.781 16.822 1.00 86.38 116 GLY A CA 1
ATOM 889 C C . GLY A 1 116 ? -6.863 7.351 16.546 1.00 86.38 116 GLY A C 1
ATOM 890 O O . GLY A 1 116 ? -7.144 6.432 17.320 1.00 86.38 116 GLY A O 1
ATOM 891 N N . CYS A 1 117 ? -6.154 7.194 15.431 1.00 90.56 117 CYS A N 1
ATOM 892 C CA . CYS A 1 117 ? -5.497 5.965 15.011 1.00 90.56 117 CYS A CA 1
ATOM 893 C C . CYS A 1 117 ? -4.104 6.326 14.487 1.00 90.56 117 CYS A C 1
ATOM 895 O O . CYS A 1 117 ? -3.985 6.886 13.398 1.00 90.56 117 CYS A O 1
ATOM 897 N N . ASP A 1 118 ? -3.068 5.997 15.256 1.00 92.81 118 ASP A N 1
ATOM 898 C CA . ASP A 1 118 ? -1.675 6.213 14.870 1.00 92.81 118 ASP A CA 1
ATOM 899 C C . ASP A 1 118 ? -1.063 4.881 14.430 1.00 92.81 118 ASP A C 1
ATOM 901 O O . ASP A 1 118 ? -0.953 3.928 15.207 1.00 92.81 118 ASP A O 1
ATOM 905 N N . ILE A 1 119 ? -0.687 4.803 13.155 1.00 90.88 119 ILE A N 1
ATOM 906 C CA . ILE A 1 119 ? -0.114 3.603 12.546 1.00 90.88 119 ILE A CA 1
ATOM 907 C C . ILE A 1 119 ? 1.411 3.726 12.562 1.00 90.88 119 ILE A C 1
ATOM 909 O O . ILE A 1 119 ? 1.994 4.571 11.884 1.00 90.88 119 ILE A O 1
ATOM 913 N N . TRP A 1 120 ? 2.061 2.855 13.328 1.00 88.06 120 TRP A N 1
ATOM 914 C CA . TRP A 1 120 ? 3.515 2.755 13.423 1.00 88.06 120 TRP A CA 1
ATOM 915 C C . TRP A 1 120 ? 4.029 1.526 12.671 1.00 88.06 120 TRP A C 1
ATOM 917 O O . TRP A 1 120 ? 3.267 0.766 12.082 1.00 88.06 120 TRP A O 1
ATOM 927 N N . THR A 1 121 ? 5.346 1.314 12.685 1.00 83.38 121 THR A N 1
ATOM 928 C CA . THR A 1 121 ? 5.994 0.200 11.970 1.00 83.38 121 THR A CA 1
ATOM 929 C C . THR A 1 121 ? 5.660 -1.190 12.514 1.00 83.38 121 THR A C 1
ATOM 931 O O . THR A 1 121 ? 5.837 -2.183 11.815 1.00 83.38 121 THR A O 1
ATOM 934 N N . ASP A 1 122 ? 5.275 -1.289 13.784 1.00 90.12 122 ASP A N 1
ATOM 935 C CA . ASP A 1 122 ? 5.062 -2.555 14.492 1.00 90.12 122 ASP A CA 1
ATOM 936 C C . ASP A 1 122 ? 3.813 -2.555 15.381 1.00 90.12 122 ASP A C 1
ATOM 938 O O . ASP A 1 122 ? 3.350 -3.625 15.796 1.00 90.12 122 ASP A O 1
ATOM 942 N N . THR A 1 123 ? 3.226 -1.387 15.626 1.00 94.56 123 THR A N 1
ATOM 943 C CA . THR A 1 123 ? 2.006 -1.218 16.412 1.00 94.56 123 THR A CA 1
ATOM 944 C C . THR A 1 123 ? 1.021 -0.286 15.725 1.00 94.56 123 THR A C 1
ATOM 946 O O . THR A 1 123 ? 1.378 0.518 14.868 1.00 94.56 123 THR A O 1
ATOM 949 N N . VAL A 1 124 ? -0.240 -0.407 16.119 1.00 95.88 124 VAL A N 1
ATOM 950 C CA . VAL A 1 124 ? -1.266 0.596 15.849 1.00 95.88 124 VAL A CA 1
ATOM 951 C C . VAL A 1 124 ? -1.840 1.023 17.187 1.00 95.88 124 VAL A C 1
ATOM 953 O O . VAL A 1 124 ? -2.280 0.167 17.966 1.00 95.88 124 VAL A O 1
ATOM 956 N N . ASP A 1 125 ? -1.804 2.324 17.446 1.00 95.88 125 ASP A N 1
ATOM 957 C CA . ASP A 1 125 ? -2.310 2.930 18.669 1.00 95.88 125 ASP A CA 1
ATOM 958 C C . ASP A 1 125 ? -3.685 3.539 18.401 1.00 95.88 125 ASP A C 1
ATOM 960 O O . ASP A 1 125 ? -3.878 4.300 17.454 1.00 95.88 125 ASP A O 1
ATOM 964 N N . PHE A 1 126 ? -4.644 3.210 19.258 1.00 95.81 126 PHE A N 1
ATOM 965 C CA . PHE A 1 126 ? -6.024 3.658 19.157 1.00 95.81 126 PHE A CA 1
ATOM 966 C C . PHE A 1 126 ? -6.392 4.516 20.359 1.00 95.81 126 PHE A C 1
ATOM 968 O O . PHE A 1 126 ? -6.084 4.165 21.503 1.00 95.81 126 PHE A O 1
ATOM 975 N N . THR A 1 127 ? -7.127 5.593 20.098 1.00 95.25 127 THR A N 1
ATOM 976 C CA . THR A 1 127 ? -7.863 6.345 21.118 1.00 95.25 127 THR A CA 1
ATOM 977 C C . THR A 1 127 ? -9.347 6.285 20.785 1.00 95.25 127 THR A C 1
ATOM 979 O O . THR A 1 127 ? -9.763 6.680 19.694 1.00 95.25 127 THR A O 1
ATOM 982 N N . VAL A 1 128 ? -10.134 5.736 21.708 1.00 95.38 128 VAL A N 1
ATOM 983 C CA . VAL A 1 128 ? -11.593 5.675 21.612 1.00 95.38 128 VAL A CA 1
ATOM 984 C C . VAL A 1 128 ? -12.169 6.631 22.635 1.00 95.38 128 VAL A C 1
ATOM 986 O O . VAL A 1 128 ? -11.827 6.540 23.814 1.00 95.38 128 VAL A O 1
ATOM 989 N N . ASP A 1 129 ? -13.068 7.490 22.182 1.00 93.50 129 ASP A N 1
ATOM 990 C CA . ASP A 1 129 ? -13.684 8.535 22.981 1.00 93.50 129 ASP A CA 1
ATOM 991 C C . ASP A 1 129 ? -15.156 8.248 23.206 1.00 93.50 129 ASP A C 1
ATOM 993 O O . ASP A 1 129 ? -15.853 7.765 22.316 1.00 93.50 129 ASP A O 1
ATOM 997 N N . TYR A 1 130 ? -15.633 8.602 24.395 1.00 93.38 130 TYR A N 1
ATOM 998 C CA . TYR A 1 130 ? -17.046 8.725 24.706 1.00 93.38 130 TYR A CA 1
ATOM 999 C C . TYR A 1 130 ? -17.350 10.192 25.006 1.00 93.38 130 TYR A C 1
ATOM 1001 O O . TYR A 1 130 ? -17.054 10.684 26.093 1.00 93.38 130 TYR A O 1
ATOM 1009 N N . SER A 1 131 ? -17.982 10.872 24.051 1.00 90.50 131 SER A N 1
ATOM 1010 C CA . SER A 1 131 ? -18.545 12.213 24.235 1.00 90.50 131 SER A CA 1
ATOM 1011 C C . SER A 1 131 ? -19.919 12.124 24.904 1.00 90.50 131 SER A C 1
ATOM 1013 O O . SER A 1 131 ? -20.790 11.397 24.415 1.00 90.50 131 SER A O 1
ATOM 1015 N N . TYR A 1 132 ? -20.137 12.865 25.995 1.00 87.31 132 TYR A N 1
ATOM 1016 C CA . TYR A 1 132 ? -21.389 12.816 26.770 1.00 87.31 132 TYR A CA 1
ATOM 1017 C C . TYR A 1 132 ? -21.992 14.183 27.142 1.00 87.31 132 TYR A C 1
ATOM 1019 O O . TYR A 1 132 ? -23.076 14.202 27.719 1.00 87.31 132 TYR A O 1
ATOM 1027 N N . ALA A 1 133 ? -21.365 15.311 26.785 1.00 81.69 133 ALA A N 1
ATOM 1028 C CA . ALA A 1 133 ? -21.968 16.646 26.907 1.00 81.69 133 ALA A CA 1
ATOM 1029 C C . ALA A 1 133 ? -21.379 17.674 25.910 1.00 81.69 133 ALA A C 1
ATOM 1031 O O . ALA A 1 133 ? -20.328 17.459 25.311 1.00 81.69 133 ALA A O 1
ATOM 1032 N N . THR A 1 134 ? -22.063 18.815 25.729 1.00 67.00 134 THR A N 1
ATOM 1033 C CA . THR A 1 134 ? -21.742 19.875 24.738 1.00 67.00 134 THR A CA 1
ATOM 1034 C C . THR A 1 134 ? -20.875 21.049 25.223 1.00 67.00 134 THR A C 1
ATOM 1036 O O . THR A 1 134 ? -20.755 22.031 24.490 1.00 67.00 134 THR A O 1
ATOM 1039 N N . TYR A 1 135 ? -20.290 21.030 26.424 1.00 55.25 135 TYR A N 1
ATOM 1040 C CA . TYR A 1 135 ? -19.757 22.256 27.049 1.00 55.25 135 TYR A CA 1
ATOM 1041 C C . TYR A 1 135 ? -18.232 22.286 27.232 1.00 55.25 135 TYR A C 1
ATOM 1043 O O . TYR A 1 135 ? -17.729 22.081 28.329 1.00 55.25 135 TYR A O 1
ATOM 1051 N N . ASP A 1 136 ? -17.512 22.622 26.161 1.00 54.78 136 ASP A N 1
ATOM 1052 C CA . ASP A 1 136 ? -16.040 22.694 26.095 1.00 54.78 136 ASP A CA 1
ATOM 1053 C C . ASP A 1 136 ? -15.360 21.318 25.937 1.00 54.78 136 ASP A C 1
ATOM 1055 O O . ASP A 1 136 ? -15.755 20.316 26.535 1.00 54.78 136 ASP A O 1
ATOM 1059 N N . TRP A 1 137 ? -14.381 21.249 25.035 1.00 52.16 137 TRP A N 1
ATOM 1060 C CA . TRP A 1 137 ? -13.879 19.993 24.454 1.00 52.16 137 TRP A CA 1
ATOM 1061 C C . TRP A 1 137 ? -12.963 19.173 25.373 1.00 52.16 137 TRP A C 1
ATOM 1063 O O . TRP A 1 137 ? -12.602 18.063 25.004 1.00 52.16 137 TRP A O 1
ATOM 1073 N N . SER A 1 138 ? -12.576 19.684 26.546 1.00 57.38 138 SER A N 1
ATOM 1074 C CA . SER A 1 138 ? -11.631 18.988 27.433 1.00 57.38 138 SER A CA 1
ATOM 1075 C C . SER A 1 138 ? -12.268 18.221 28.592 1.00 57.38 138 SER A C 1
ATOM 1077 O O . SER A 1 138 ? -11.610 17.340 29.138 1.00 57.38 138 SER A O 1
ATOM 1079 N N . ASP A 1 139 ? -13.517 18.533 28.965 1.00 64.44 139 ASP A N 1
ATOM 1080 C CA . ASP A 1 139 ? -14.095 18.084 30.247 1.00 64.44 139 ASP A CA 1
ATOM 1081 C C . ASP A 1 139 ? -15.359 17.208 30.085 1.00 64.44 139 ASP A C 1
ATOM 1083 O O . ASP A 1 139 ? -15.921 16.744 31.076 1.00 64.44 139 ASP A O 1
ATOM 1087 N N . ASN A 1 140 ? -15.814 16.965 28.847 1.00 80.06 140 ASN A N 1
ATOM 1088 C CA . ASN A 1 140 ? -17.063 16.235 28.547 1.00 80.06 140 ASN A CA 1
ATOM 1089 C C . ASN A 1 140 ? -16.870 14.969 27.712 1.00 80.06 140 ASN A C 1
ATOM 1091 O O . ASN A 1 140 ? -17.813 14.478 27.075 1.00 80.06 140 ASN A O 1
ATOM 1095 N N . SER A 1 141 ? -15.642 14.468 27.687 1.00 88.62 141 SER A N 1
ATOM 1096 C CA . SER A 1 141 ? -15.339 13.156 27.157 1.00 88.62 141 SER A CA 1
ATOM 1097 C C . SER A 1 141 ? -14.442 12.400 28.118 1.00 88.62 141 SER A C 1
ATOM 1099 O O . SER A 1 141 ? -13.681 12.965 28.904 1.00 88.62 141 SER A O 1
ATOM 1101 N N . ILE A 1 142 ? -14.560 11.085 28.056 1.00 92.56 142 ILE A N 1
ATOM 1102 C CA . ILE A 1 142 ? -13.568 10.176 28.608 1.00 92.56 142 ILE A CA 1
ATOM 1103 C C . ILE A 1 142 ? -13.030 9.333 27.466 1.00 92.56 142 ILE A C 1
ATOM 1105 O O . ILE A 1 142 ? -13.754 9.041 26.512 1.00 92.56 142 ILE A O 1
ATOM 1109 N N . SER A 1 143 ? -11.770 8.934 27.575 1.00 94.12 143 SER A N 1
ATOM 1110 C CA . SER A 1 143 ? -11.085 8.197 26.524 1.00 94.12 143 SER A CA 1
ATOM 1111 C C . SER A 1 143 ? -10.450 6.923 27.057 1.00 94.12 143 SER A C 1
ATOM 1113 O O . SER A 1 143 ? -10.045 6.833 28.219 1.00 94.12 143 SER A O 1
ATOM 1115 N N . ALA A 1 144 ? -10.369 5.925 26.188 1.00 96.50 144 ALA A N 1
ATOM 1116 C CA . ALA A 1 144 ? -9.648 4.690 26.420 1.00 96.50 144 ALA A CA 1
ATOM 1117 C C . ALA A 1 144 ? -8.618 4.515 25.310 1.00 96.50 144 ALA A C 1
ATOM 1119 O O . ALA A 1 144 ? -8.928 4.625 24.122 1.00 96.50 144 ALA A O 1
ATOM 1120 N N . LYS A 1 145 ? -7.380 4.239 25.715 1.00 96.69 145 LYS A N 1
ATOM 1121 C CA . LYS A 1 145 ? -6.248 4.063 24.807 1.00 96.69 145 LYS A CA 1
ATOM 1122 C C . LYS A 1 145 ? -5.759 2.633 24.858 1.00 96.69 145 LYS A C 1
ATOM 1124 O O . LYS A 1 145 ? -5.652 2.054 25.940 1.00 96.69 145 LYS A O 1
ATOM 1129 N N . PHE A 1 146 ? -5.440 2.077 23.700 1.00 96.94 146 PHE A N 1
ATOM 1130 C CA . PHE A 1 146 ? -4.855 0.748 23.597 1.00 96.94 146 PHE A CA 1
ATOM 1131 C C . PHE A 1 146 ? -4.008 0.626 22.334 1.00 96.94 146 PHE A C 1
ATOM 1133 O O . PHE A 1 146 ? -4.215 1.349 21.364 1.00 96.94 146 PHE A O 1
ATOM 1140 N N . SER A 1 147 ? -3.073 -0.318 22.355 1.00 96.75 147 SER A N 1
ATOM 1141 C CA . SER A 1 147 ? -2.184 -0.606 21.234 1.00 96.75 147 SER A CA 1
ATOM 1142 C C . SER A 1 147 ? -2.277 -2.079 20.881 1.00 96.75 147 SER A C 1
ATOM 1144 O O . SER A 1 147 ? -2.354 -2.935 21.766 1.00 96.75 147 SER A O 1
ATOM 1146 N N . VAL A 1 148 ? -2.229 -2.384 19.591 1.00 97.12 148 VAL A N 1
ATOM 1147 C CA . VAL A 1 148 ? -2.182 -3.761 19.081 1.00 97.12 148 VAL A CA 1
ATOM 1148 C C . VAL A 1 148 ? -1.023 -3.901 18.105 1.00 97.12 148 VAL A C 1
ATOM 1150 O O . VAL A 1 148 ? -0.529 -2.913 17.561 1.00 97.12 148 VAL A O 1
ATOM 1153 N N . LYS A 1 149 ? -0.581 -5.133 17.855 1.00 96.44 149 LYS A N 1
ATOM 1154 C CA . LYS A 1 149 ? 0.481 -5.379 16.881 1.00 96.44 149 LYS A CA 1
ATOM 1155 C C . LYS A 1 149 ? -0.001 -5.068 15.460 1.00 96.44 149 LYS A C 1
ATOM 1157 O O . LYS A 1 149 ? -1.053 -5.555 15.044 1.00 96.44 149 LYS A O 1
ATOM 1162 N N . GLN A 1 150 ? 0.803 -4.345 14.689 1.00 93.12 150 GLN A N 1
ATOM 1163 C CA . GLN A 1 150 ? 0.571 -4.181 13.259 1.00 93.12 150 GLN A CA 1
ATOM 1164 C C . GLN A 1 150 ? 0.975 -5.458 12.507 1.00 93.12 150 GLN A C 1
ATOM 1166 O O . GLN A 1 150 ? 2.046 -6.034 12.728 1.00 93.12 150 GLN A O 1
ATOM 1171 N N . VAL A 1 151 ? 0.112 -5.909 11.602 1.00 91.88 151 VAL A N 1
ATOM 1172 C CA . VAL A 1 151 ? 0.398 -6.982 10.649 1.00 91.88 151 VAL A CA 1
ATOM 1173 C C . VAL A 1 151 ? 0.105 -6.459 9.248 1.00 91.88 151 VAL A C 1
ATOM 1175 O O . VAL A 1 151 ? -0.968 -5.919 8.999 1.00 91.88 151 VAL A O 1
ATOM 1178 N N . ALA A 1 152 ? 1.056 -6.619 8.330 1.00 87.00 152 ALA A N 1
ATOM 1179 C CA . ALA A 1 152 ? 0.867 -6.211 6.943 1.00 87.00 152 ALA A CA 1
ATOM 1180 C C . ALA A 1 152 ? -0.296 -6.979 6.297 1.00 87.00 152 ALA A C 1
ATOM 1182 O O . ALA A 1 152 ? -0.445 -8.187 6.512 1.00 87.00 152 ALA A O 1
ATOM 1183 N N . ASP A 1 153 ? -1.096 -6.289 5.485 1.00 89.31 153 ASP A N 1
ATOM 1184 C CA . ASP A 1 153 ? -2.160 -6.931 4.724 1.00 89.31 153 ASP A CA 1
ATOM 1185 C C . ASP A 1 153 ? -1.582 -7.983 3.768 1.00 89.31 153 ASP A C 1
ATOM 1187 O O . ASP A 1 153 ? -0.688 -7.652 2.978 1.00 89.31 153 ASP A O 1
ATOM 1191 N N . PRO A 1 154 ? -2.063 -9.245 3.820 1.00 89.75 154 PRO A N 1
ATOM 1192 C CA . PRO A 1 154 ? -1.582 -10.315 2.948 1.00 89.75 154 PRO A CA 1
ATOM 1193 C C . PRO A 1 154 ? -1.760 -10.006 1.453 1.00 89.75 154 PRO A C 1
ATOM 1195 O O . PRO A 1 154 ? -1.024 -10.548 0.630 1.00 89.75 154 PRO A O 1
ATOM 1198 N N . HIS A 1 155 ? -2.683 -9.121 1.095 1.00 90.12 155 HIS A N 1
ATOM 1199 C CA . HIS A 1 155 ? -2.946 -8.669 -0.267 1.00 90.12 155 HIS A CA 1
ATOM 1200 C C . HIS A 1 155 ? -2.183 -7.383 -0.622 1.00 90.12 155 HIS A C 1
ATOM 1202 O O . HIS A 1 155 ? -2.347 -6.870 -1.726 1.00 90.12 155 HIS A O 1
ATOM 1208 N N . SER A 1 156 ? -1.317 -6.858 0.251 1.00 89.12 156 SER A N 1
ATOM 1209 C CA . SER A 1 156 ? -0.429 -5.740 -0.102 1.00 89.12 156 SER A CA 1
ATOM 1210 C C . SER A 1 156 ? 0.527 -6.145 -1.220 1.00 89.12 156 SER A C 1
ATOM 1212 O O . SER A 1 156 ? 1.117 -7.227 -1.170 1.00 89.12 156 SER A O 1
ATOM 1214 N N . ILE A 1 157 ? 0.723 -5.274 -2.210 1.00 91.25 157 ILE A N 1
ATOM 1215 C CA . ILE A 1 157 ? 1.728 -5.471 -3.260 1.00 91.25 157 ILE A CA 1
ATOM 1216 C C . ILE A 1 157 ? 3.113 -5.190 -2.667 1.00 91.25 157 ILE A C 1
ATOM 1218 O O . ILE A 1 157 ? 3.353 -4.118 -2.124 1.00 91.25 157 ILE A O 1
ATOM 1222 N N . THR A 1 158 ? 4.024 -6.155 -2.781 1.00 90.50 158 THR A N 1
ATOM 1223 C CA . THR A 1 158 ? 5.365 -6.109 -2.164 1.00 90.50 158 THR A CA 1
ATOM 1224 C C . THR A 1 158 ? 6.502 -6.151 -3.175 1.00 90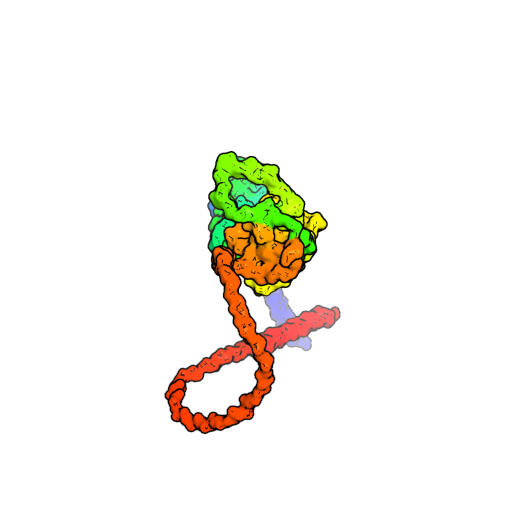.50 158 THR A C 1
ATOM 1226 O O . THR A 1 158 ? 7.650 -5.890 -2.830 1.00 90.50 158 THR A O 1
ATOM 1229 N N . ARG A 1 159 ? 6.215 -6.505 -4.433 1.00 92.19 159 ARG A N 1
ATOM 1230 C CA . ARG A 1 159 ? 7.226 -6.565 -5.490 1.00 92.19 159 ARG A CA 1
ATOM 1231 C C . ARG A 1 159 ? 6.622 -6.294 -6.856 1.00 92.19 159 ARG A C 1
ATOM 1233 O O . ARG A 1 159 ? 5.486 -6.680 -7.125 1.00 92.19 159 ARG A O 1
ATOM 1240 N N . LEU A 1 160 ? 7.441 -5.716 -7.729 1.00 93.88 160 LEU A N 1
ATOM 1241 C CA . LEU A 1 160 ? 7.123 -5.404 -9.114 1.00 93.88 160 LEU A CA 1
ATOM 1242 C C . LEU A 1 160 ? 8.251 -5.864 -10.044 1.00 93.88 160 LEU A C 1
ATOM 1244 O O . LEU A 1 160 ? 9.427 -5.670 -9.747 1.00 93.88 160 LEU A O 1
ATOM 1248 N N . GLU A 1 161 ? 7.895 -6.450 -11.183 1.00 94.00 161 GLU A N 1
ATOM 1249 C CA . GLU A 1 161 ? 8.834 -6.899 -12.213 1.00 94.00 161 GLU A CA 1
ATOM 1250 C C . GLU A 1 161 ? 8.327 -6.516 -13.607 1.00 94.00 161 GLU A C 1
ATOM 1252 O O . GLU A 1 161 ? 7.132 -6.617 -13.893 1.00 94.00 161 GLU A O 1
ATOM 1257 N N . VAL A 1 162 ? 9.243 -6.134 -14.501 1.00 96.25 162 VAL A N 1
ATOM 1258 C CA . VAL A 1 162 ? 8.923 -5.935 -15.919 1.00 96.25 162 VAL A CA 1
ATOM 1259 C C . VAL A 1 162 ? 9.042 -7.281 -16.622 1.00 96.25 162 VAL A C 1
ATOM 1261 O O . VAL A 1 162 ? 10.116 -7.880 -16.666 1.00 96.25 162 VAL A O 1
ATOM 1264 N N . THR A 1 163 ? 7.942 -7.767 -17.190 1.00 96.06 163 THR A N 1
ATOM 1265 C CA . THR A 1 163 ? 7.905 -9.046 -17.919 1.00 96.06 163 THR A CA 1
ATOM 1266 C C . THR A 1 163 ? 7.880 -8.870 -19.430 1.00 96.06 163 THR A C 1
ATOM 1268 O O . THR A 1 163 ? 8.239 -9.794 -20.165 1.00 96.06 163 THR A O 1
ATOM 1271 N N . LYS A 1 164 ? 7.563 -7.663 -19.904 1.00 96.88 164 LYS A N 1
ATOM 1272 C CA . LYS A 1 164 ? 7.689 -7.265 -21.307 1.00 96.88 164 LYS A CA 1
ATOM 1273 C C . LYS A 1 164 ? 8.061 -5.794 -21.400 1.00 96.88 164 LYS A C 1
ATOM 1275 O O . LYS A 1 164 ? 7.424 -4.961 -20.770 1.00 96.88 164 LYS A O 1
ATOM 1280 N N . LEU A 1 165 ? 9.071 -5.482 -22.210 1.00 97.50 165 LEU A N 1
ATOM 1281 C CA . LEU A 1 165 ? 9.514 -4.106 -22.452 1.00 97.50 165 LEU A CA 1
ATOM 1282 C C . LEU A 1 165 ? 8.452 -3.283 -23.205 1.00 97.50 165 LEU A C 1
ATOM 1284 O O . LEU A 1 165 ? 7.708 -3.873 -23.996 1.00 97.50 165 LEU A O 1
ATOM 1288 N N . PRO A 1 166 ? 8.468 -1.940 -23.071 1.00 95.88 166 PRO A N 1
ATOM 1289 C CA . PRO A 1 166 ? 7.649 -1.046 -23.888 1.00 95.88 166 PRO A CA 1
ATOM 1290 C C . PRO A 1 166 ? 7.765 -1.327 -25.392 1.00 95.88 166 PRO A C 1
ATOM 1292 O O . PRO A 1 166 ? 8.785 -1.833 -25.882 1.00 95.88 166 PRO A O 1
ATOM 1295 N N . ASP A 1 167 ? 6.725 -1.000 -26.155 1.00 96.25 167 ASP A N 1
ATOM 1296 C CA . ASP A 1 167 ? 6.678 -1.291 -27.593 1.00 96.25 167 ASP A CA 1
ATOM 1297 C C . ASP A 1 167 ? 7.598 -0.385 -28.419 1.00 96.25 167 ASP A C 1
ATOM 1299 O O . ASP A 1 167 ? 8.077 -0.794 -29.482 1.00 96.25 167 ASP A O 1
ATOM 1303 N N . LYS A 1 168 ? 7.892 0.821 -27.923 1.00 96.38 168 LYS A N 1
ATOM 1304 C CA . LYS A 1 168 ? 8.723 1.800 -28.625 1.00 96.38 168 LYS A CA 1
ATOM 1305 C C . LYS A 1 168 ? 10.157 1.294 -28.819 1.00 96.38 168 LYS A C 1
ATOM 1307 O O . LYS A 1 168 ? 10.802 0.820 -27.889 1.00 96.38 168 LYS A O 1
ATOM 1312 N N . VAL A 1 169 ? 10.665 1.459 -30.041 1.00 97.75 169 VAL A N 1
ATOM 1313 C CA . VAL A 1 169 ? 12.076 1.248 -30.396 1.00 97.75 169 VAL A CA 1
ATOM 1314 C C . VAL A 1 169 ? 12.753 2.612 -30.503 1.00 97.75 169 VAL A C 1
ATOM 1316 O O . VAL A 1 169 ? 12.405 3.417 -31.369 1.00 97.75 169 VAL A O 1
ATOM 1319 N N . PHE A 1 170 ? 13.704 2.886 -29.614 1.00 97.25 170 PHE A N 1
ATOM 1320 C CA . PHE A 1 170 ? 14.369 4.185 -29.522 1.00 97.25 170 PHE A CA 1
ATOM 1321 C C . PHE A 1 170 ? 15.493 4.324 -30.554 1.00 97.25 170 PHE A C 1
ATOM 1323 O O . PHE A 1 170 ? 16.296 3.413 -30.762 1.00 97.25 170 PHE A O 1
ATOM 1330 N N . THR A 1 171 ? 15.564 5.488 -31.199 1.00 97.38 171 THR A N 1
ATOM 1331 C CA . THR A 1 171 ? 16.624 5.827 -32.166 1.00 97.38 171 THR A CA 1
ATOM 1332 C C . THR A 1 171 ? 17.800 6.555 -31.518 1.00 97.38 171 THR A C 1
ATOM 1334 O O . THR A 1 171 ? 18.887 6.588 -32.092 1.00 97.38 171 THR A O 1
ATOM 1337 N N . LYS A 1 172 ? 17.575 7.154 -30.342 1.00 96.88 172 LYS A N 1
ATOM 1338 C CA . LYS A 1 172 ? 18.564 7.825 -29.495 1.00 96.88 172 LYS A CA 1
ATOM 1339 C C . LYS A 1 172 ? 18.195 7.605 -28.025 1.00 96.88 172 LYS A C 1
ATOM 1341 O O . LYS A 1 172 ? 16.999 7.524 -27.735 1.00 96.88 172 LYS A O 1
ATOM 1346 N N . PRO A 1 173 ? 19.173 7.524 -27.109 1.00 96.00 173 PRO A N 1
ATOM 1347 C CA . PRO A 1 173 ? 18.879 7.555 -25.685 1.00 96.00 173 PRO A CA 1
ATOM 1348 C C . PRO A 1 173 ? 18.527 8.988 -25.263 1.00 96.00 173 PRO A C 1
ATOM 1350 O O . PRO A 1 173 ? 18.847 9.947 -25.973 1.00 96.00 173 PRO A O 1
ATOM 1353 N N . ILE A 1 174 ? 17.903 9.145 -24.095 1.00 95.56 174 ILE A N 1
ATOM 1354 C CA . ILE A 1 174 ? 17.627 10.471 -23.530 1.00 95.56 174 ILE A CA 1
ATOM 1355 C C . ILE A 1 174 ? 18.915 11.266 -23.250 1.00 95.56 174 ILE A C 1
ATOM 1357 O O . ILE A 1 174 ? 18.978 12.462 -23.523 1.00 95.56 174 ILE A O 1
ATOM 1361 N N . TYR A 1 175 ? 19.954 10.582 -22.770 1.00 95.19 175 TYR A N 1
ATOM 1362 C CA . TYR A 1 175 ? 21.311 11.078 -22.575 1.00 95.19 175 TYR A CA 1
ATOM 1363 C C . TYR A 1 175 ? 22.295 9.896 -22.576 1.00 95.19 175 TYR A C 1
ATOM 1365 O O . TYR A 1 175 ? 21.894 8.729 -22.534 1.00 95.19 175 TYR A O 1
ATOM 1373 N N . THR A 1 176 ? 23.585 10.210 -22.642 1.00 92.19 176 THR A N 1
ATOM 1374 C CA . THR A 1 176 ? 24.696 9.247 -22.598 1.00 92.19 176 THR A CA 1
ATOM 1375 C C . THR A 1 176 ? 25.709 9.685 -21.548 1.00 92.19 176 THR A C 1
ATOM 1377 O O . THR A 1 176 ? 25.943 10.890 -21.427 1.00 92.19 176 THR A O 1
ATOM 1380 N N . GLY A 1 177 ? 26.372 8.745 -20.873 1.00 84.75 177 GLY A N 1
ATOM 1381 C CA . GLY A 1 177 ? 27.353 9.057 -19.823 1.00 84.75 177 GLY A CA 1
ATOM 1382 C C . GLY A 1 177 ? 26.736 9.141 -18.424 1.00 84.75 177 GLY A C 1
ATOM 1383 O O . GLY A 1 177 ? 25.605 8.706 -18.221 1.00 84.75 177 GLY A O 1
ATOM 1384 N N . SER A 1 178 ? 27.488 9.658 -17.444 1.00 85.62 178 SER A N 1
ATOM 1385 C CA . SER A 1 178 ? 27.025 9.718 -16.052 1.00 85.62 178 SER A CA 1
ATOM 1386 C C . SER A 1 178 ? 26.282 11.017 -15.757 1.00 85.62 178 SER A C 1
ATOM 1388 O O . SER A 1 178 ? 26.684 12.088 -16.208 1.00 85.62 178 SER A O 1
ATOM 1390 N N . LEU A 1 179 ? 25.238 10.938 -14.928 1.00 87.56 179 LEU A N 1
ATOM 1391 C CA . LEU A 1 179 ? 24.610 12.131 -14.355 1.00 87.56 179 LEU A CA 1
ATOM 1392 C C . LEU A 1 179 ? 25.561 12.883 -13.415 1.00 87.56 179 LEU A C 1
ATOM 1394 O O . LEU A 1 179 ? 25.428 14.094 -13.263 1.00 87.56 179 LEU A O 1
ATOM 1398 N N . ASP A 1 180 ? 26.550 12.191 -12.841 1.00 86.56 180 ASP A N 1
ATOM 1399 C CA . ASP A 1 180 ? 27.549 12.787 -11.945 1.00 86.56 180 ASP A CA 1
ATOM 1400 C C . ASP A 1 180 ? 28.451 13.812 -12.651 1.00 86.56 180 ASP A C 1
ATOM 1402 O O . ASP A 1 180 ? 29.084 14.642 -11.999 1.00 86.56 180 ASP A O 1
ATOM 1406 N N . ASP A 1 181 ? 28.504 13.771 -13.986 1.00 85.75 181 ASP A N 1
ATOM 1407 C CA . ASP A 1 181 ? 29.267 14.725 -14.792 1.00 85.75 181 ASP A CA 1
ATOM 1408 C C . ASP A 1 181 ? 28.559 16.093 -14.903 1.00 85.75 181 ASP A C 1
ATOM 1410 O O . ASP A 1 181 ? 29.134 17.056 -15.421 1.00 85.75 181 ASP A O 1
ATOM 1414 N N . ILE A 1 182 ? 27.313 16.200 -14.426 1.00 88.12 182 ILE A N 1
ATOM 1415 C CA . ILE A 1 182 ? 26.492 17.410 -14.502 1.00 88.12 182 ILE A CA 1
ATOM 1416 C C . ILE A 1 182 ? 26.608 18.180 -13.188 1.00 88.12 182 ILE A C 1
ATOM 1418 O O . ILE A 1 182 ? 26.270 17.689 -12.111 1.00 88.12 182 ILE A O 1
ATOM 1422 N N . SER A 1 183 ? 27.065 19.428 -13.275 1.00 89.75 183 SER A N 1
ATOM 1423 C CA . SER A 1 183 ? 27.138 20.307 -12.111 1.00 89.75 183 SER A CA 1
ATOM 1424 C C . SER A 1 183 ? 25.737 20.704 -11.627 1.00 89.75 183 SER A C 1
ATOM 1426 O O . SER A 1 183 ? 24.802 20.827 -12.420 1.00 89.75 183 SER A O 1
ATOM 1428 N N . ALA A 1 184 ? 25.591 20.985 -10.330 1.00 90.31 184 ALA A N 1
ATOM 1429 C CA . ALA A 1 184 ? 24.330 21.494 -9.784 1.00 90.31 184 ALA A CA 1
ATOM 1430 C C . ALA A 1 184 ? 23.900 22.830 -10.427 1.00 90.31 184 ALA A C 1
ATOM 1432 O O . ALA A 1 184 ? 22.710 23.094 -10.559 1.00 90.31 184 ALA A O 1
ATOM 1433 N N . GLU A 1 185 ? 24.862 23.657 -10.853 1.00 91.38 185 GLU A N 1
ATOM 1434 C CA . GLU A 1 185 ? 24.609 24.944 -11.519 1.00 91.38 185 GLU A CA 1
ATOM 1435 C C . GLU A 1 185 ? 24.082 24.765 -12.952 1.00 91.38 185 GLU A C 1
ATOM 1437 O O . GLU A 1 185 ? 23.297 25.581 -13.435 1.00 91.38 185 GLU A O 1
ATOM 1442 N N . ASP A 1 186 ? 24.484 23.683 -13.625 1.00 93.75 186 ASP A N 1
ATOM 1443 C CA . ASP A 1 186 ? 24.062 23.365 -14.989 1.00 93.75 186 ASP A CA 1
ATOM 1444 C C . ASP A 1 186 ? 22.845 22.433 -15.047 1.00 93.75 186 ASP A C 1
ATOM 1446 O O . ASP A 1 186 ? 22.293 22.239 -16.134 1.00 93.75 186 ASP A O 1
ATOM 1450 N N . TRP A 1 187 ? 22.403 21.881 -13.910 1.00 91.56 187 TRP A N 1
ATOM 1451 C CA . TRP A 1 187 ? 21.346 20.870 -13.842 1.00 91.56 187 TRP A CA 1
ATOM 1452 C C . TRP A 1 187 ? 20.070 21.305 -14.559 1.00 91.56 187 TRP A C 1
ATOM 1454 O O . TRP A 1 187 ? 19.621 20.622 -15.474 1.00 91.56 187 TRP A O 1
ATOM 1464 N N . ASP A 1 188 ? 19.522 22.474 -14.223 1.00 91.94 188 ASP A N 1
ATOM 1465 C CA . ASP A 1 188 ? 18.278 22.958 -14.832 1.00 91.94 188 ASP A CA 1
ATOM 1466 C C . ASP A 1 188 ? 18.429 23.177 -16.339 1.00 91.94 188 ASP A C 1
ATOM 1468 O O . ASP A 1 188 ? 17.525 22.889 -17.124 1.00 91.94 188 ASP A O 1
ATOM 1472 N N . LYS A 1 189 ? 19.586 23.679 -16.775 1.00 93.25 189 LYS A N 1
ATOM 1473 C CA . LYS A 1 189 ? 19.865 23.902 -18.196 1.00 93.25 189 LYS A CA 1
ATOM 1474 C C . LYS A 1 189 ? 19.965 22.579 -18.949 1.00 93.25 189 LYS A C 1
ATOM 1476 O O . LYS A 1 189 ? 19.431 22.470 -20.053 1.00 93.25 189 LYS A O 1
ATOM 1481 N N . TRP A 1 190 ? 20.643 21.597 -18.364 1.00 94.12 190 TRP A N 1
ATOM 1482 C CA . TRP A 1 190 ? 20.751 20.254 -18.914 1.00 94.12 190 TRP A CA 1
ATOM 1483 C C . TRP A 1 190 ? 19.386 19.563 -18.952 1.00 94.12 190 TRP A C 1
ATOM 1485 O O . TRP A 1 190 ? 18.987 19.071 -20.006 1.00 94.12 190 TRP A O 1
ATOM 1495 N N . MET A 1 191 ? 18.619 19.629 -17.865 1.00 92.25 191 MET A N 1
ATOM 1496 C CA . MET A 1 191 ? 17.296 19.021 -17.757 1.00 92.25 191 MET A CA 1
ATOM 1497 C C . MET A 1 191 ? 16.324 19.584 -18.800 1.00 92.25 191 MET A C 1
ATOM 1499 O O . MET A 1 191 ? 15.616 18.836 -19.470 1.00 92.25 191 MET A O 1
ATOM 1503 N N . ASN A 1 192 ? 16.355 20.903 -19.013 1.00 91.69 192 ASN A N 1
ATOM 1504 C CA . ASN A 1 192 ? 15.567 21.578 -20.049 1.00 91.69 192 ASN A CA 1
ATOM 1505 C C . ASN A 1 192 ? 16.044 21.284 -21.484 1.00 91.69 192 ASN A C 1
ATOM 1507 O O . ASN A 1 192 ? 15.342 21.613 -22.439 1.00 91.69 192 ASN A O 1
ATOM 1511 N N . SER A 1 193 ? 17.235 20.703 -21.657 1.00 92.94 193 SER A N 1
ATOM 1512 C CA . SER A 1 193 ? 17.753 20.305 -22.971 1.00 92.94 193 SER A CA 1
ATOM 1513 C C . SER A 1 193 ? 17.316 18.901 -23.402 1.00 92.94 193 SER A C 1
ATOM 1515 O O . SER A 1 193 ? 17.504 18.545 -24.566 1.00 92.94 193 SER A O 1
ATOM 1517 N N . LEU A 1 194 ? 16.738 18.111 -22.488 1.00 95.44 194 LEU A N 1
ATOM 1518 C CA . LEU A 1 194 ? 16.308 16.744 -22.759 1.00 95.44 194 LEU A CA 1
ATOM 1519 C C . LEU A 1 194 ? 15.084 16.718 -23.681 1.00 95.44 194 LEU A C 1
ATOM 1521 O O . LEU A 1 194 ? 14.103 17.434 -23.482 1.00 95.44 194 LEU A O 1
ATOM 1525 N N . ASP A 1 195 ? 15.126 15.842 -24.682 1.00 95.12 195 ASP A N 1
ATOM 1526 C CA . ASP A 1 195 ? 14.005 15.612 -25.591 1.00 95.12 195 ASP A CA 1
ATOM 1527 C C . ASP A 1 195 ? 13.149 14.457 -25.068 1.00 95.12 195 ASP A C 1
ATOM 1529 O O . ASP A 1 195 ? 13.563 13.295 -25.102 1.00 95.12 195 ASP A O 1
ATOM 1533 N N . VAL A 1 196 ? 11.932 14.782 -24.624 1.00 93.88 196 VAL A N 1
ATOM 1534 C CA . VAL A 1 196 ? 10.959 13.814 -24.096 1.00 93.88 196 VAL A CA 1
ATOM 1535 C C . VAL A 1 196 ? 10.644 12.689 -25.087 1.00 93.88 196 VAL A C 1
ATOM 1537 O O . VAL A 1 196 ? 10.326 11.583 -24.667 1.00 93.88 196 VAL A O 1
ATOM 1540 N N . ASN A 1 197 ? 10.816 12.896 -26.399 1.00 95.00 197 ASN A N 1
ATOM 1541 C CA . ASN A 1 197 ? 10.610 11.826 -27.381 1.00 95.00 197 ASN A CA 1
ATOM 1542 C C . ASN A 1 197 ? 11.612 10.667 -27.242 1.00 95.00 197 ASN A C 1
ATOM 1544 O O . ASN A 1 197 ? 11.354 9.579 -27.771 1.00 95.00 197 ASN A O 1
ATOM 1548 N N . ASN A 1 198 ? 12.738 10.897 -26.561 1.00 96.50 198 ASN A N 1
ATOM 1549 C CA . ASN A 1 198 ? 13.772 9.901 -26.279 1.00 96.50 198 ASN A CA 1
ATOM 1550 C C . ASN A 1 198 ? 13.668 9.324 -24.856 1.00 96.50 198 ASN A C 1
ATOM 1552 O O . ASN A 1 198 ? 14.484 8.481 -24.493 1.00 96.50 198 ASN A O 1
ATOM 1556 N N . SER A 1 199 ? 12.686 9.766 -24.066 1.00 95.75 199 SER A N 1
ATOM 1557 C CA . SER A 1 199 ? 12.441 9.306 -22.698 1.00 95.75 199 SER A CA 1
ATOM 1558 C C . SER A 1 199 ? 11.722 7.959 -22.689 1.00 95.75 199 SER A C 1
ATOM 1560 O O . SER A 1 199 ? 10.653 7.809 -23.283 1.00 95.75 199 SER A O 1
ATOM 1562 N N . ILE A 1 200 ? 12.287 6.973 -22.004 1.00 96.44 200 ILE A N 1
ATOM 1563 C CA . ILE A 1 200 ? 11.647 5.679 -21.768 1.00 96.44 200 ILE A CA 1
ATOM 1564 C C . ILE A 1 200 ? 10.526 5.842 -20.751 1.00 96.44 200 ILE A C 1
ATOM 1566 O O . ILE A 1 200 ? 9.435 5.317 -20.979 1.00 96.44 200 ILE A O 1
ATOM 1570 N N . SER A 1 201 ? 10.760 6.612 -19.682 1.00 95.00 201 SER A N 1
ATOM 1571 C CA . SER A 1 201 ? 9.751 6.866 -18.652 1.00 95.00 201 SER A CA 1
ATOM 1572 C C . SER A 1 201 ? 8.471 7.458 -19.233 1.00 95.00 201 SER A C 1
ATOM 1574 O O . SER A 1 201 ? 7.409 7.055 -18.796 1.00 95.00 201 SER A O 1
ATOM 1576 N N . ASN A 1 202 ? 8.538 8.282 -20.286 1.00 94.12 202 ASN A N 1
ATOM 1577 C CA . ASN A 1 202 ? 7.361 8.867 -20.950 1.00 94.12 202 ASN A CA 1
ATOM 1578 C C . ASN A 1 202 ? 6.760 8.014 -22.089 1.00 94.12 202 ASN A C 1
ATOM 1580 O O . ASN A 1 202 ? 5.800 8.431 -22.744 1.00 94.12 202 ASN A O 1
ATOM 1584 N N . HIS A 1 203 ? 7.314 6.834 -22.371 1.00 94.69 203 HIS A N 1
ATOM 1585 C CA . HIS A 1 203 ? 6.923 6.002 -23.511 1.00 94.69 203 HIS A CA 1
ATOM 1586 C C . HIS A 1 203 ? 6.812 4.523 -23.129 1.00 94.69 203 HIS A C 1
ATOM 1588 O O . HIS A 1 203 ? 7.487 3.661 -23.695 1.00 94.69 203 HIS A O 1
ATOM 1594 N N . LEU A 1 204 ? 5.917 4.241 -22.180 1.00 95.12 204 LEU A N 1
ATOM 1595 C CA . LEU A 1 204 ? 5.719 2.913 -21.593 1.00 95.12 204 LEU A CA 1
ATOM 1596 C C . LEU A 1 204 ? 4.663 2.046 -22.283 1.00 95.12 204 LEU A C 1
ATOM 1598 O O . LEU A 1 204 ? 4.526 0.882 -21.916 1.00 95.12 204 LEU A O 1
ATOM 1602 N N . ASP A 1 205 ? 3.927 2.577 -23.263 1.00 95.06 205 ASP A N 1
ATOM 1603 C CA . ASP A 1 205 ? 2.852 1.842 -23.940 1.00 95.06 205 ASP A CA 1
ATOM 1604 C C . ASP A 1 205 ? 3.297 0.425 -24.358 1.00 95.06 205 ASP A C 1
ATOM 1606 O O . ASP A 1 205 ? 4.335 0.232 -25.004 1.00 95.06 205 ASP A O 1
ATOM 1610 N N . GLY A 1 206 ? 2.501 -0.572 -23.961 1.00 94.81 206 GLY A N 1
ATOM 1611 C CA . GLY A 1 206 ? 2.712 -1.983 -24.294 1.00 94.81 206 GLY A CA 1
ATOM 1612 C C . GLY A 1 206 ? 3.634 -2.754 -23.344 1.00 94.81 206 GLY A C 1
ATOM 1613 O O . GLY A 1 206 ? 3.756 -3.976 -23.500 1.00 94.81 206 GLY A O 1
ATOM 1614 N N . MET A 1 207 ? 4.241 -2.082 -22.357 1.00 96.12 207 MET A N 1
ATOM 1615 C CA . MET A 1 207 ? 4.984 -2.733 -21.275 1.00 96.12 207 MET A CA 1
ATOM 1616 C C . MET A 1 207 ? 4.042 -3.600 -20.426 1.00 96.12 207 MET A C 1
ATOM 1618 O O . MET A 1 207 ? 2.902 -3.225 -20.157 1.00 96.12 207 MET A O 1
ATOM 1622 N N . GLU A 1 208 ? 4.518 -4.771 -20.004 1.00 96.88 208 GLU A N 1
ATOM 1623 C CA . GLU A 1 208 ? 3.790 -5.648 -19.080 1.00 96.88 208 GLU A CA 1
ATOM 1624 C C . GLU A 1 208 ? 4.534 -5.711 -17.755 1.00 96.88 208 GLU A C 1
ATOM 1626 O O . GLU A 1 208 ? 5.743 -5.967 -17.704 1.00 96.88 208 GLU A O 1
ATOM 1631 N N . LEU A 1 209 ? 3.781 -5.460 -16.692 1.00 96.06 209 LEU A N 1
ATOM 1632 C CA . LEU A 1 209 ? 4.243 -5.504 -15.320 1.00 96.06 209 LEU A CA 1
ATOM 1633 C C . LEU A 1 209 ? 3.594 -6.688 -14.617 1.00 96.06 209 LEU A C 1
ATOM 1635 O O . LEU A 1 209 ? 2.385 -6.888 -14.724 1.00 96.06 209 LEU A O 1
ATOM 1639 N N . THR A 1 210 ? 4.393 -7.440 -13.871 1.00 96.25 210 THR A N 1
ATOM 1640 C CA . THR A 1 210 ? 3.916 -8.462 -12.939 1.00 96.25 210 THR A CA 1
ATOM 1641 C C . THR A 1 210 ? 4.154 -7.966 -11.526 1.00 96.25 210 THR A C 1
ATOM 1643 O O . THR A 1 210 ? 5.277 -7.598 -11.179 1.00 96.25 210 THR A O 1
ATOM 1646 N N . PHE A 1 211 ? 3.111 -7.981 -10.706 1.00 94.88 211 PHE A N 1
ATOM 1647 C CA . PHE A 1 211 ? 3.183 -7.604 -9.300 1.00 94.88 211 PHE A CA 1
ATOM 1648 C C . PHE A 1 211 ? 2.897 -8.810 -8.407 1.00 94.88 211 PHE A C 1
ATOM 1650 O O . PHE A 1 211 ? 2.223 -9.757 -8.819 1.00 94.88 211 PHE A O 1
ATOM 1657 N N . TYR A 1 212 ? 3.447 -8.782 -7.196 1.00 94.00 212 TYR A N 1
ATOM 1658 C CA . TYR A 1 212 ? 3.362 -9.880 -6.237 1.00 94.00 212 TYR A CA 1
ATOM 1659 C C . TYR A 1 212 ? 2.815 -9.382 -4.905 1.00 94.00 212 TYR A C 1
ATOM 1661 O O . TYR A 1 212 ? 3.315 -8.400 -4.351 1.00 94.00 212 TYR A O 1
ATOM 1669 N N . HIS A 1 213 ? 1.822 -10.090 -4.385 1.00 92.81 213 HIS A N 1
ATOM 1670 C CA . HIS A 1 213 ? 1.241 -9.845 -3.074 1.00 92.81 213 HIS A CA 1
ATOM 1671 C C . HIS A 1 213 ? 2.082 -10.478 -1.964 1.00 92.81 213 HIS A C 1
ATOM 1673 O O . HIS A 1 213 ? 2.830 -11.434 -2.197 1.00 92.81 213 HIS A O 1
ATOM 1679 N N . ALA A 1 214 ? 1.936 -9.978 -0.737 1.00 90.31 214 ALA A N 1
ATOM 1680 C CA . ALA A 1 214 ? 2.600 -10.531 0.443 1.00 90.31 214 ALA A CA 1
ATOM 1681 C C . ALA A 1 214 ? 2.236 -12.012 0.700 1.00 90.31 214 ALA A C 1
ATOM 1683 O O . ALA A 1 214 ? 3.064 -12.777 1.195 1.00 90.31 214 ALA A O 1
ATOM 1684 N N . ASN A 1 215 ? 1.030 -12.442 0.317 1.00 90.12 215 ASN A N 1
ATOM 1685 C CA . ASN A 1 215 ? 0.571 -13.833 0.388 1.00 90.12 215 ASN A CA 1
ATOM 1686 C C . ASN A 1 215 ? 1.154 -14.749 -0.714 1.00 90.12 215 ASN A C 1
ATOM 1688 O O . ASN A 1 215 ? 0.924 -15.959 -0.690 1.00 90.12 215 ASN A O 1
ATOM 1692 N N . GLY A 1 216 ? 1.920 -14.199 -1.664 1.00 90.00 216 GLY A N 1
ATOM 1693 C CA . GLY A 1 216 ? 2.533 -14.926 -2.778 1.00 90.00 216 GLY A CA 1
ATOM 1694 C C . GLY A 1 216 ? 1.679 -15.020 -4.046 1.00 90.00 216 GLY A C 1
ATOM 1695 O O . GLY A 1 216 ? 2.155 -15.555 -5.054 1.00 90.00 216 GLY A O 1
ATOM 1696 N N . GLU A 1 217 ? 0.451 -14.502 -4.038 1.00 93.50 217 GLU A N 1
ATOM 1697 C CA . GLU A 1 217 ? -0.343 -14.324 -5.251 1.00 93.50 217 GLU A CA 1
ATOM 1698 C C . GLU A 1 217 ? 0.329 -13.316 -6.183 1.00 93.50 217 GLU A C 1
ATOM 1700 O O . GLU A 1 217 ? 1.125 -12.468 -5.771 1.00 93.50 217 GLU A O 1
ATOM 1705 N N . LYS A 1 218 ? 0.026 -13.423 -7.474 1.00 95.31 218 LYS A N 1
ATOM 1706 C CA . LYS A 1 218 ? 0.575 -12.527 -8.485 1.00 95.31 218 LYS A CA 1
ATOM 1707 C C . LYS A 1 218 ? -0.508 -12.074 -9.441 1.00 95.31 218 LYS A C 1
ATOM 1709 O O . LYS A 1 218 ? -1.359 -12.871 -9.837 1.00 95.31 218 LYS A O 1
ATOM 1714 N N . GLY A 1 219 ? -0.393 -10.831 -9.871 1.00 94.56 219 GLY A N 1
ATOM 1715 C CA . GLY A 1 219 ? -1.182 -10.265 -10.950 1.00 94.56 219 GLY A CA 1
ATOM 1716 C C . GLY A 1 219 ? -0.283 -9.710 -12.044 1.00 94.56 219 GLY A C 1
ATOM 1717 O O . GLY A 1 219 ? 0.945 -9.677 -11.924 1.00 94.56 219 GLY A O 1
ATOM 1718 N N . SER A 1 220 ? -0.899 -9.298 -13.144 1.00 95.00 220 SER A N 1
ATOM 1719 C CA . SER A 1 220 ? -0.191 -8.660 -14.246 1.00 95.00 220 SER A CA 1
ATOM 1720 C C . SER A 1 220 ? -1.043 -7.582 -14.882 1.00 95.00 220 SER A C 1
ATOM 1722 O O . SER A 1 220 ? -2.248 -7.768 -15.047 1.00 95.00 220 SER A O 1
ATOM 1724 N N . VAL A 1 221 ? -0.401 -6.508 -15.320 1.00 95.31 221 VAL A N 1
ATOM 1725 C CA . VAL A 1 221 ? -1.048 -5.402 -16.016 1.00 95.31 221 VAL A CA 1
ATOM 1726 C C . VAL A 1 221 ? -0.242 -5.025 -17.257 1.00 95.31 221 VAL A C 1
ATOM 1728 O O . VAL A 1 221 ? 0.981 -4.897 -17.211 1.00 95.31 221 VAL A O 1
ATOM 1731 N N . VAL A 1 222 ? -0.939 -4.843 -18.380 1.00 95.12 222 VAL A N 1
ATOM 1732 C CA . VAL A 1 222 ? -0.382 -4.183 -19.567 1.00 95.12 222 VAL A CA 1
ATOM 1733 C C . VAL A 1 222 ? -0.569 -2.684 -19.375 1.00 95.12 222 VAL A C 1
ATOM 1735 O O . VAL A 1 222 ? -1.708 -2.219 -19.268 1.00 95.12 222 VAL A O 1
ATOM 1738 N N . VAL A 1 223 ? 0.515 -1.920 -19.344 1.00 92.31 223 VAL A N 1
ATOM 1739 C CA . VAL A 1 223 ? 0.434 -0.470 -19.170 1.00 92.31 223 VAL A CA 1
ATOM 1740 C C . VAL A 1 223 ? 0.265 0.237 -20.511 1.00 92.31 223 VAL A C 1
ATOM 1742 O O . VAL A 1 223 ? 0.843 -0.148 -21.533 1.00 92.31 223 VAL A O 1
ATOM 1745 N N . ASN A 1 224 ? -0.576 1.262 -20.515 1.00 89.88 224 ASN A N 1
ATOM 1746 C CA . ASN A 1 224 ? -0.785 2.138 -21.653 1.00 89.88 224 ASN A CA 1
ATOM 1747 C C . ASN A 1 224 ? -1.378 3.481 -21.201 1.00 89.88 224 ASN A C 1
ATOM 1749 O O . ASN A 1 224 ? -1.886 3.627 -20.092 1.00 89.88 224 ASN A O 1
ATOM 1753 N N . SER A 1 225 ? -1.371 4.460 -22.096 1.00 81.50 225 SER A N 1
ATOM 1754 C CA . SER A 1 225 ? -1.922 5.801 -21.853 1.00 81.50 225 SER A CA 1
ATOM 1755 C C . SER A 1 225 ? -3.387 5.855 -21.389 1.00 81.50 225 SER A C 1
ATOM 1757 O O . SER A 1 225 ? -3.809 6.898 -20.899 1.00 81.50 225 SER A O 1
ATOM 1759 N N . SER A 1 226 ? -4.175 4.779 -21.523 1.00 83.81 226 SER A N 1
ATOM 1760 C CA . SER A 1 226 ? -5.570 4.748 -21.056 1.00 83.81 226 SER A CA 1
ATOM 1761 C C . SER A 1 226 ? -5.751 4.255 -19.617 1.00 83.81 226 SER A C 1
ATOM 1763 O O . SER A 1 226 ? -6.803 4.519 -19.041 1.00 83.81 226 SER A O 1
ATOM 1765 N N . ASN A 1 227 ? -4.766 3.555 -19.039 1.00 87.62 227 ASN A N 1
ATOM 1766 C CA . ASN A 1 227 ? -4.826 3.062 -17.654 1.00 87.62 227 ASN A CA 1
ATOM 1767 C C . ASN A 1 227 ? -3.743 3.632 -16.730 1.00 87.62 227 ASN A C 1
ATOM 1769 O O . ASN A 1 227 ? -3.812 3.411 -15.524 1.00 87.62 227 ASN A O 1
ATOM 1773 N N . LEU A 1 228 ? -2.760 4.341 -17.284 1.00 88.88 228 LEU A N 1
ATOM 1774 C CA . LEU A 1 228 ? -1.739 5.040 -16.519 1.00 88.88 228 LEU A CA 1
ATOM 1775 C C . LEU A 1 228 ? -2.229 6.430 -16.121 1.00 88.88 228 LEU A C 1
ATOM 1777 O O . LEU A 1 228 ? -2.398 7.309 -16.968 1.00 88.88 228 LEU A O 1
ATOM 1781 N N . GLU A 1 229 ? -2.373 6.646 -14.821 1.00 89.44 229 GLU A N 1
ATOM 1782 C CA . GLU A 1 229 ? -2.474 7.980 -14.246 1.00 89.44 229 GLU A CA 1
ATOM 1783 C C . GLU A 1 229 ? -1.072 8.483 -13.894 1.00 89.44 229 GLU A C 1
ATOM 1785 O O . GLU A 1 229 ? -0.256 7.760 -13.321 1.00 89.44 229 GLU A O 1
ATOM 1790 N N . ILE A 1 230 ? -0.780 9.725 -14.275 1.00 82.62 230 ILE A N 1
ATOM 1791 C CA . ILE A 1 230 ? 0.526 10.355 -14.072 1.00 82.62 230 ILE A CA 1
ATOM 1792 C C . ILE A 1 230 ? 0.440 11.244 -12.834 1.00 82.62 230 ILE A C 1
ATOM 1794 O O . ILE A 1 230 ? -0.305 12.225 -12.838 1.00 82.62 230 ILE A O 1
ATOM 1798 N N . GLY A 1 231 ? 1.219 10.923 -11.801 1.00 75.62 231 GLY A N 1
ATOM 1799 C CA . GLY A 1 231 ? 1.319 11.747 -10.594 1.00 75.62 231 GLY A CA 1
ATOM 1800 C C . GLY A 1 231 ? 2.266 12.930 -10.791 1.00 75.62 231 GLY A C 1
ATOM 1801 O O . GLY A 1 231 ? 1.899 14.085 -10.577 1.00 75.62 231 GLY A O 1
ATOM 1802 N N . ASN A 1 232 ? 3.484 12.645 -11.246 1.00 84.12 232 ASN A N 1
ATOM 1803 C CA . ASN A 1 232 ? 4.502 13.642 -11.555 1.00 84.12 232 ASN A CA 1
ATOM 1804 C C . ASN A 1 232 ? 5.267 13.220 -12.812 1.00 84.12 232 ASN A C 1
ATOM 1806 O O . ASN A 1 232 ? 5.452 12.028 -13.054 1.00 84.12 232 ASN A O 1
ATOM 1810 N N . ASN A 1 233 ? 5.677 14.189 -13.628 1.00 87.38 233 ASN A N 1
ATOM 1811 C CA . ASN A 1 233 ? 6.317 13.917 -14.906 1.00 87.38 233 ASN A CA 1
ATOM 1812 C C . ASN A 1 233 ? 7.457 14.887 -15.200 1.00 87.38 233 ASN A C 1
ATOM 1814 O O . ASN A 1 233 ? 7.347 16.103 -15.029 1.00 87.38 233 ASN A O 1
ATOM 1818 N N . SER A 1 234 ? 8.534 14.326 -15.721 1.00 90.69 234 SER A N 1
ATOM 1819 C CA . SER A 1 234 ? 9.717 15.005 -16.202 1.00 90.69 234 SER A CA 1
ATOM 1820 C C . SER A 1 234 ? 10.280 14.236 -17.401 1.00 90.69 234 SER A C 1
ATOM 1822 O O . SER A 1 234 ? 10.019 13.041 -17.530 1.00 90.69 234 SER A O 1
ATOM 1824 N N . PRO A 1 235 ? 11.108 14.840 -18.272 1.00 90.62 235 PRO A N 1
ATOM 1825 C CA . PRO A 1 235 ? 11.765 14.073 -19.327 1.00 90.62 235 PRO A CA 1
ATOM 1826 C C . PRO A 1 235 ? 12.574 12.878 -18.791 1.00 90.62 235 PRO A C 1
ATOM 1828 O O . PRO A 1 235 ? 12.623 11.844 -19.444 1.00 90.62 235 PRO A O 1
ATOM 1831 N N . LEU A 1 236 ? 13.186 12.999 -17.609 1.00 93.25 236 LEU A N 1
ATOM 1832 C CA . LEU A 1 236 ? 14.066 11.973 -17.032 1.00 93.25 236 LEU A CA 1
ATOM 1833 C C . LEU A 1 236 ? 13.327 10.896 -16.222 1.00 93.25 236 LEU A C 1
ATOM 1835 O O . LEU A 1 236 ? 13.887 9.836 -15.968 1.00 93.25 236 LEU A O 1
ATOM 1839 N N . TRP A 1 237 ? 12.114 11.169 -15.748 1.00 93.50 237 TRP A N 1
ATOM 1840 C CA . TRP A 1 237 ? 11.380 10.237 -14.897 1.00 93.50 237 TRP A CA 1
ATOM 1841 C C . TRP A 1 237 ? 9.898 10.582 -14.837 1.00 93.50 237 TRP A C 1
ATOM 1843 O O . TRP A 1 237 ? 9.510 11.739 -14.999 1.00 93.50 237 TRP A O 1
ATOM 1853 N N . ALA A 1 238 ? 9.085 9.581 -14.522 1.00 93.75 238 ALA A N 1
ATOM 1854 C CA . ALA A 1 238 ? 7.661 9.752 -14.296 1.00 93.75 238 ALA A CA 1
ATOM 1855 C C . ALA A 1 238 ? 7.157 8.801 -13.202 1.00 93.75 238 ALA A C 1
ATOM 1857 O O . ALA A 1 238 ? 7.607 7.653 -13.101 1.00 93.75 238 ALA A O 1
ATOM 1858 N N . ASP A 1 239 ? 6.223 9.309 -12.401 1.00 94.06 239 ASP A N 1
ATOM 1859 C CA . ASP A 1 239 ? 5.536 8.569 -11.346 1.00 94.06 239 ASP A CA 1
ATOM 1860 C C . ASP A 1 239 ? 4.150 8.170 -11.854 1.00 94.06 239 ASP A C 1
ATOM 1862 O O . ASP A 1 239 ? 3.365 9.017 -12.303 1.00 94.06 239 ASP A O 1
ATOM 1866 N N . TYR A 1 240 ? 3.850 6.880 -11.765 1.00 93.88 240 TYR A N 1
ATOM 1867 C CA . TYR A 1 240 ? 2.656 6.277 -12.330 1.00 93.88 240 TYR A CA 1
ATOM 1868 C C . TYR A 1 240 ? 1.800 5.594 -11.276 1.00 93.88 240 TYR A C 1
ATOM 1870 O O . TYR A 1 240 ? 2.298 5.005 -10.313 1.00 93.88 240 TYR A O 1
ATOM 1878 N N . VAL A 1 241 ? 0.495 5.624 -11.530 1.00 93.19 241 VAL A N 1
ATOM 1879 C CA . VAL A 1 241 ? -0.511 4.841 -10.820 1.00 93.19 241 VAL A CA 1
ATOM 1880 C C . VAL A 1 241 ? -1.319 4.066 -11.845 1.00 93.19 241 VAL A C 1
ATOM 1882 O O . VAL A 1 241 ? -1.772 4.626 -12.843 1.00 93.19 241 VAL A O 1
ATOM 1885 N N . VAL A 1 242 ? -1.533 2.782 -11.584 1.00 92.81 242 VAL A N 1
ATOM 1886 C CA . VAL A 1 242 ? -2.629 2.041 -12.210 1.00 92.81 242 VAL A CA 1
ATOM 1887 C C . VAL A 1 242 ? -3.640 1.716 -11.124 1.00 92.81 242 VAL A C 1
ATOM 1889 O O . VAL A 1 242 ? -3.332 0.984 -10.184 1.00 92.81 242 VAL A O 1
ATOM 1892 N N . ALA A 1 243 ? -4.840 2.277 -11.237 1.00 89.31 243 ALA A N 1
ATOM 1893 C CA . ALA A 1 243 ? -5.919 2.016 -10.293 1.00 89.31 243 ALA A CA 1
ATOM 1894 C C . ALA A 1 243 ? -6.522 0.618 -10.506 1.00 89.31 243 ALA A C 1
ATOM 1896 O O . ALA A 1 243 ? -6.661 0.169 -11.645 1.00 89.31 243 ALA A O 1
ATOM 1897 N N . ASN A 1 244 ? -6.951 -0.028 -9.416 1.00 85.06 244 ASN A N 1
ATOM 1898 C CA . ASN A 1 244 ? -7.696 -1.294 -9.425 1.00 85.06 244 ASN A CA 1
ATOM 1899 C C . ASN A 1 244 ? -7.006 -2.407 -10.233 1.00 85.06 244 ASN A C 1
ATOM 1901 O O . ASN A 1 244 ? -7.596 -2.978 -11.154 1.00 85.06 244 ASN A O 1
ATOM 1905 N N . VAL A 1 245 ? -5.744 -2.710 -9.911 1.00 90.00 245 VAL A N 1
ATOM 1906 C CA . VAL A 1 245 ? -5.012 -3.788 -10.604 1.00 90.00 245 VAL A CA 1
ATOM 1907 C C . VAL A 1 245 ? -5.487 -5.190 -10.208 1.00 90.00 245 VAL A C 1
ATOM 1909 O O . VAL A 1 245 ? -5.139 -6.163 -10.877 1.00 90.00 245 VAL A O 1
ATOM 1912 N N . ASP A 1 246 ? -6.298 -5.294 -9.157 1.00 89.06 246 ASP A N 1
ATOM 1913 C CA . ASP A 1 246 ? -6.845 -6.536 -8.620 1.00 89.06 246 ASP A CA 1
ATOM 1914 C C . ASP A 1 246 ? -8.263 -6.360 -8.038 1.00 89.06 246 ASP A C 1
ATOM 1916 O O . ASP A 1 246 ? -8.854 -5.279 -8.071 1.00 89.06 246 ASP A O 1
ATOM 1920 N N . GLU A 1 247 ? -8.822 -7.456 -7.518 1.00 87.31 247 GLU A N 1
ATOM 1921 C CA . GLU A 1 247 ? -10.149 -7.493 -6.888 1.00 87.31 247 GLU A CA 1
ATOM 1922 C C . GLU A 1 247 ? -10.206 -6.839 -5.496 1.00 87.31 247 GLU A C 1
ATOM 1924 O O . GLU A 1 247 ? -11.297 -6.544 -5.010 1.00 87.31 247 GLU A O 1
ATOM 1929 N N . TYR A 1 248 ? -9.054 -6.580 -4.869 1.00 85.25 248 TYR A N 1
ATOM 1930 C CA . TYR A 1 248 ? -8.940 -5.946 -3.549 1.00 85.25 248 TYR A CA 1
ATOM 1931 C C . TYR A 1 248 ? -8.952 -4.415 -3.630 1.00 85.25 248 TYR A C 1
ATOM 1933 O O . TYR A 1 248 ? -8.877 -3.734 -2.600 1.00 85.25 248 TYR A O 1
ATOM 1941 N N . GLY A 1 249 ? -9.021 -3.878 -4.853 1.00 83.56 249 GLY A N 1
ATOM 1942 C CA . GLY A 1 249 ? -8.973 -2.449 -5.125 1.00 83.56 249 GLY A CA 1
ATOM 1943 C C . GLY A 1 249 ? -7.585 -1.852 -4.916 1.00 83.56 249 GLY A C 1
ATOM 1944 O O . GLY A 1 249 ? -7.482 -0.641 -4.726 1.00 83.56 249 GLY A O 1
ATOM 1945 N N . ASN A 1 250 ? -6.516 -2.660 -4.927 1.00 86.31 250 ASN A N 1
ATOM 1946 C CA . ASN A 1 250 ? -5.179 -2.109 -4.747 1.00 86.31 250 ASN A CA 1
ATOM 1947 C C . ASN A 1 250 ? -4.795 -1.245 -5.963 1.00 86.31 250 ASN A C 1
ATOM 1949 O O . ASN A 1 250 ? -4.940 -1.678 -7.115 1.00 86.31 250 ASN A O 1
ATOM 1953 N N . PRO A 1 251 ? -4.269 -0.035 -5.735 1.00 90.50 251 PRO A N 1
ATOM 1954 C CA . PRO A 1 251 ? -3.522 0.696 -6.747 1.00 90.50 251 PRO A CA 1
ATOM 1955 C C . PRO A 1 251 ? -2.087 0.156 -6.860 1.00 90.50 251 PRO A C 1
ATOM 1957 O O . PRO A 1 251 ? -1.464 -0.227 -5.869 1.00 90.50 251 PRO A O 1
ATOM 1960 N N . LEU A 1 252 ? -1.535 0.169 -8.073 1.00 93.00 252 LEU A N 1
ATOM 1961 C CA . LEU A 1 252 ? -0.117 -0.090 -8.313 1.00 93.00 252 LEU A CA 1
ATOM 1962 C C . LEU A 1 252 ? 0.615 1.237 -8.531 1.00 93.00 252 LEU A C 1
ATOM 1964 O O . LEU A 1 252 ? 0.493 1.835 -9.602 1.00 93.00 252 LEU A O 1
ATOM 1968 N N . TYR A 1 253 ? 1.389 1.666 -7.533 1.00 92.81 253 TYR A N 1
ATOM 1969 C CA . TYR A 1 253 ? 2.252 2.846 -7.605 1.00 92.81 253 TYR A CA 1
ATOM 1970 C C . TYR A 1 253 ? 3.668 2.453 -8.008 1.00 92.81 253 TYR A C 1
ATOM 1972 O O . TYR A 1 253 ? 4.281 1.590 -7.376 1.00 92.81 253 TYR A O 1
ATOM 1980 N N . PHE A 1 254 ? 4.223 3.096 -9.028 1.00 94.31 254 PHE A N 1
ATOM 1981 C CA . PHE A 1 254 ? 5.608 2.859 -9.417 1.00 94.31 254 PHE A CA 1
ATOM 1982 C C . PHE A 1 254 ? 6.234 4.070 -10.096 1.00 94.31 254 PHE A C 1
ATOM 1984 O O . PHE A 1 254 ? 5.564 4.842 -10.781 1.00 94.31 254 PHE A O 1
ATOM 1991 N N . LYS A 1 255 ? 7.550 4.193 -9.949 1.00 94.88 255 LYS A N 1
ATOM 1992 C CA . LYS A 1 255 ? 8.359 5.196 -10.636 1.00 94.88 255 LYS A CA 1
ATOM 1993 C C . LYS A 1 255 ? 9.162 4.550 -11.740 1.00 94.88 255 LYS A C 1
ATOM 1995 O O . LYS A 1 255 ? 9.740 3.483 -11.535 1.00 94.88 255 LYS A O 1
ATOM 2000 N N . VAL A 1 256 ? 9.249 5.228 -12.879 1.00 95.50 256 VAL A N 1
ATOM 2001 C CA . VAL A 1 256 ? 10.212 4.899 -13.929 1.00 95.50 256 VAL A CA 1
ATOM 2002 C C . VAL A 1 256 ? 11.210 6.037 -14.064 1.00 95.50 256 VAL A C 1
ATOM 2004 O O . VAL A 1 256 ? 10.816 7.189 -14.233 1.00 95.50 256 VAL A O 1
ATOM 2007 N N . HIS A 1 257 ? 12.498 5.715 -14.001 1.00 94.88 257 HIS A N 1
ATOM 2008 C CA . HIS A 1 257 ? 13.587 6.672 -14.169 1.00 94.88 257 HIS A CA 1
ATOM 2009 C C . HIS A 1 257 ? 14.463 6.258 -15.349 1.00 94.88 257 HIS A C 1
ATOM 2011 O O . HIS A 1 257 ? 14.907 5.115 -15.435 1.00 94.88 257 HIS A O 1
ATOM 2017 N N . ASP A 1 258 ? 14.737 7.182 -16.258 1.00 95.62 258 ASP A N 1
ATOM 2018 C CA . ASP A 1 258 ? 15.691 6.984 -17.338 1.00 95.62 258 ASP A CA 1
ATOM 2019 C C . ASP A 1 258 ? 17.121 7.015 -16.783 1.00 95.62 258 ASP A C 1
ATOM 2021 O O . ASP A 1 258 ? 17.541 7.983 -16.157 1.00 95.62 258 ASP A O 1
ATOM 2025 N N . GLU A 1 259 ? 17.886 5.952 -17.013 1.00 94.88 259 GLU A N 1
ATOM 2026 C CA . GLU A 1 259 ? 19.261 5.790 -16.507 1.00 94.88 259 GLU A CA 1
ATOM 2027 C C . GLU A 1 259 ? 20.314 6.117 -17.586 1.00 94.88 259 GLU A C 1
ATOM 2029 O O . GLU A 1 259 ? 21.510 5.917 -17.378 1.00 94.88 259 GLU A O 1
ATOM 2034 N N . GLY A 1 260 ? 19.877 6.628 -18.744 1.00 93.75 260 GLY A N 1
ATOM 2035 C CA . GLY A 1 260 ? 20.739 6.912 -19.893 1.00 93.75 260 GLY A CA 1
ATOM 2036 C C . GLY A 1 260 ? 21.130 5.646 -20.654 1.00 93.75 260 GLY A C 1
ATOM 2037 O O . GLY A 1 260 ? 20.798 4.533 -20.256 1.00 93.75 260 GLY A O 1
ATOM 2038 N N . ASP A 1 261 ? 21.788 5.800 -21.805 1.00 94.50 261 ASP A N 1
ATOM 2039 C CA . ASP A 1 261 ? 22.311 4.673 -22.601 1.00 94.50 261 ASP A CA 1
ATOM 2040 C C . ASP A 1 261 ? 21.277 3.549 -22.861 1.00 94.50 261 ASP A C 1
ATOM 2042 O O . ASP A 1 261 ? 21.590 2.357 -22.831 1.00 94.50 261 ASP A O 1
ATOM 2046 N N . TYR A 1 262 ? 20.023 3.943 -23.126 1.00 95.94 262 TYR A N 1
ATOM 2047 C CA . TYR A 1 262 ? 18.857 3.064 -23.322 1.00 95.94 262 TYR A CA 1
ATOM 2048 C C . TYR A 1 262 ? 18.469 2.207 -22.107 1.00 95.94 262 TYR A C 1
ATOM 2050 O O . TYR A 1 262 ? 17.742 1.223 -22.253 1.00 95.94 262 TYR A O 1
ATOM 2058 N N . LYS A 1 263 ? 18.931 2.559 -20.909 1.00 96.19 263 LYS A N 1
ATOM 2059 C CA . LYS A 1 263 ? 18.560 1.908 -19.655 1.00 96.19 263 LYS A CA 1
ATOM 2060 C C . LYS A 1 263 ? 17.507 2.722 -18.916 1.00 96.19 263 LYS A C 1
ATOM 2062 O O . LYS A 1 263 ? 17.464 3.947 -19.004 1.00 96.19 263 LYS A O 1
ATOM 2067 N N . PHE A 1 264 ? 16.675 2.025 -18.161 1.00 95.88 264 PHE A N 1
ATOM 2068 C CA . PHE A 1 264 ? 15.710 2.624 -17.251 1.00 95.88 264 PHE A CA 1
ATOM 2069 C C . PHE A 1 264 ? 15.591 1.768 -15.999 1.00 95.88 264 PHE A C 1
ATOM 2071 O O . PHE A 1 264 ? 15.840 0.562 -16.043 1.00 95.88 264 PHE A O 1
ATOM 2078 N N . SER A 1 265 ? 15.200 2.377 -14.890 1.00 95.50 265 SER A N 1
ATOM 2079 C CA . SER A 1 265 ? 14.884 1.673 -13.660 1.00 95.50 265 SER A CA 1
ATOM 2080 C C . SER A 1 265 ? 13.414 1.812 -13.305 1.00 95.50 265 SER A C 1
ATOM 2082 O O . SER A 1 265 ? 12.770 2.801 -13.653 1.00 95.50 265 SER A O 1
ATOM 2084 N N . ILE A 1 266 ? 12.885 0.789 -12.637 1.00 95.25 266 ILE A N 1
ATOM 2085 C CA . ILE A 1 266 ? 11.549 0.802 -12.045 1.00 95.25 266 ILE A CA 1
ATOM 2086 C C . ILE A 1 266 ? 11.657 0.568 -10.539 1.00 95.25 266 ILE A C 1
ATOM 2088 O O . ILE A 1 266 ? 12.435 -0.293 -10.113 1.00 95.25 266 ILE A O 1
ATOM 2092 N N . SER A 1 267 ? 10.874 1.300 -9.752 1.00 94.19 267 SER A N 1
ATOM 2093 C CA . SER A 1 267 ? 10.696 1.042 -8.320 1.00 94.19 267 SER A CA 1
ATOM 2094 C C . SER A 1 267 ? 9.220 1.062 -7.934 1.00 94.19 267 SER A C 1
ATOM 2096 O O . SER A 1 267 ? 8.430 1.835 -8.478 1.00 94.19 267 SER A O 1
ATOM 2098 N N . LEU A 1 268 ? 8.843 0.173 -7.015 1.00 93.38 268 LEU A N 1
ATOM 2099 C CA . LEU A 1 268 ? 7.506 0.110 -6.423 1.00 93.38 268 LEU A CA 1
ATOM 2100 C C . LEU A 1 268 ? 7.377 1.211 -5.359 1.00 93.38 268 LEU A C 1
ATOM 2102 O O . LEU A 1 268 ? 8.344 1.472 -4.652 1.00 93.38 268 LEU A O 1
ATOM 2106 N N . ASN A 1 269 ? 6.219 1.869 -5.253 1.00 86.25 269 ASN A N 1
ATOM 2107 C CA . ASN A 1 269 ? 5.915 2.890 -4.231 1.00 86.25 269 ASN A CA 1
ATOM 2108 C C . ASN A 1 269 ? 6.959 4.020 -4.096 1.00 86.25 269 ASN A C 1
ATOM 2110 O O . ASN A 1 269 ? 7.093 4.623 -3.034 1.00 86.25 269 ASN A O 1
ATOM 2114 N N . ASN A 1 270 ? 7.708 4.319 -5.164 1.00 74.19 270 ASN A N 1
ATOM 2115 C CA . ASN A 1 270 ? 8.828 5.269 -5.146 1.00 74.19 270 ASN A CA 1
ATOM 2116 C C . ASN A 1 270 ? 9.946 4.900 -4.146 1.00 74.19 270 ASN A C 1
ATOM 2118 O O . ASN A 1 270 ? 10.706 5.769 -3.715 1.00 74.19 270 ASN A O 1
ATOM 2122 N N . GLU A 1 271 ? 10.060 3.621 -3.789 1.00 76.00 271 GLU A N 1
ATOM 2123 C CA . GLU A 1 271 ? 11.090 3.107 -2.890 1.00 76.00 271 GLU A CA 1
ATOM 2124 C C . GLU A 1 271 ? 12.486 3.161 -3.534 1.00 76.00 271 GLU A C 1
ATOM 2126 O O . GLU A 1 271 ? 12.645 3.306 -4.753 1.00 76.00 271 GLU A O 1
ATOM 2131 N N . SER A 1 272 ? 13.523 3.044 -2.697 1.00 70.75 272 SER A N 1
ATOM 2132 C CA . SER A 1 272 ? 14.925 3.042 -3.135 1.00 70.75 272 SER A CA 1
ATOM 2133 C C . SER A 1 272 ? 15.301 1.813 -3.959 1.00 70.75 272 SER A C 1
ATOM 2135 O O . SER A 1 272 ? 16.249 1.865 -4.748 1.00 70.75 272 SER A O 1
ATOM 2137 N N . ASP A 1 273 ? 14.574 0.713 -3.768 1.00 81.19 273 ASP A N 1
ATOM 2138 C CA . ASP A 1 273 ? 14.839 -0.557 -4.425 1.00 81.19 273 ASP A CA 1
ATOM 2139 C C . ASP A 1 273 ? 14.400 -0.469 -5.885 1.00 81.19 273 ASP A C 1
ATOM 2141 O O . ASP A 1 273 ? 13.222 -0.566 -6.237 1.00 81.19 273 ASP A O 1
ATOM 2145 N N . LYS A 1 274 ? 15.388 -0.241 -6.752 1.00 88.88 274 LYS A N 1
ATOM 2146 C CA . LYS A 1 274 ? 15.187 -0.056 -8.185 1.00 88.88 274 LYS A CA 1
ATOM 2147 C C . LYS A 1 274 ? 15.769 -1.216 -8.978 1.00 88.88 274 LYS A C 1
ATOM 2149 O O . LYS A 1 274 ? 16.895 -1.654 -8.746 1.00 88.88 274 LYS A O 1
ATOM 2154 N N . THR A 1 275 ? 15.012 -1.688 -9.961 1.00 92.81 275 THR A N 1
ATOM 2155 C CA . THR A 1 275 ? 15.463 -2.727 -10.895 1.00 92.81 275 THR A CA 1
ATOM 2156 C C . THR A 1 275 ? 15.722 -2.105 -12.259 1.00 92.81 275 THR A C 1
ATOM 2158 O O . THR A 1 275 ? 14.834 -1.452 -12.802 1.00 92.81 275 THR A O 1
ATOM 2161 N N . VAL A 1 276 ? 16.925 -2.297 -12.810 1.00 95.62 276 VAL A N 1
ATOM 2162 C CA . VAL A 1 276 ? 17.354 -1.685 -14.080 1.00 95.62 276 VAL A CA 1
ATOM 2163 C C . VAL A 1 276 ? 17.137 -2.640 -15.251 1.00 95.62 276 VAL A C 1
ATOM 2165 O O . VAL A 1 276 ? 17.524 -3.807 -15.192 1.00 95.62 276 VAL A O 1
ATOM 2168 N N . TYR A 1 277 ? 16.588 -2.122 -16.344 1.00 96.69 277 TYR A N 1
ATOM 2169 C CA . TYR A 1 277 ? 16.333 -2.827 -17.596 1.00 96.69 277 TYR A CA 1
ATOM 2170 C C . TYR A 1 277 ? 16.921 -2.053 -18.777 1.00 96.69 277 TYR A C 1
ATOM 2172 O O . TYR A 1 277 ? 17.141 -0.845 -18.703 1.00 96.69 277 TYR A O 1
ATOM 2180 N N . THR A 1 278 ? 17.134 -2.749 -19.892 1.00 97.12 278 THR A N 1
ATOM 2181 C CA . THR A 1 278 ? 17.534 -2.141 -21.167 1.00 97.12 278 THR A CA 1
ATOM 2182 C C . THR A 1 278 ? 16.324 -2.091 -22.097 1.00 97.12 278 THR A C 1
ATOM 2184 O O . THR A 1 278 ? 15.715 -3.123 -22.376 1.00 97.12 278 THR A O 1
ATOM 2187 N N . ALA A 1 279 ? 15.972 -0.904 -22.586 1.00 97.25 279 ALA A N 1
ATOM 2188 C CA . ALA A 1 279 ? 14.891 -0.695 -23.543 1.00 97.25 279 ALA A CA 1
ATOM 2189 C C . ALA A 1 279 ? 15.296 -1.095 -24.970 1.00 97.25 279 ALA A C 1
ATOM 2191 O O . ALA A 1 279 ? 16.476 -1.234 -25.301 1.00 97.25 279 ALA A O 1
ATOM 2192 N N . LYS A 1 280 ? 14.297 -1.270 -25.840 1.00 97.81 280 LYS A N 1
ATOM 2193 C CA . LYS A 1 280 ? 14.515 -1.585 -27.256 1.00 97.81 280 LYS A CA 1
ATOM 2194 C C . LYS A 1 280 ? 15.136 -0.381 -27.962 1.00 97.81 280 LYS A C 1
ATOM 2196 O O . LYS A 1 280 ? 14.597 0.722 -27.896 1.00 97.81 280 LYS A O 1
ATOM 2201 N N . SER A 1 281 ? 16.209 -0.597 -28.710 1.00 97.38 281 SER A N 1
ATOM 2202 C CA . SER A 1 281 ? 16.817 0.430 -29.560 1.00 97.38 281 SER A CA 1
ATOM 2203 C C . SER A 1 281 ? 16.956 -0.052 -31.001 1.00 97.38 281 SER A C 1
ATOM 2205 O O . SER A 1 281 ? 16.804 -1.240 -31.286 1.00 97.38 281 SER A O 1
ATOM 2207 N N . VAL A 1 282 ? 17.239 0.863 -31.928 1.00 96.62 282 VAL A N 1
ATOM 2208 C CA . VAL A 1 282 ? 17.509 0.508 -33.335 1.00 96.62 282 VAL A CA 1
ATOM 2209 C C . VAL A 1 282 ? 18.664 -0.486 -33.481 1.00 96.62 282 VAL A C 1
ATOM 2211 O O . VAL A 1 282 ? 18.604 -1.361 -34.341 1.00 96.62 282 VAL A O 1
ATOM 2214 N N . ASP A 1 283 ? 19.667 -0.387 -32.607 1.00 95.44 283 ASP A N 1
ATOM 2215 C CA . ASP A 1 283 ? 20.842 -1.260 -32.606 1.00 95.44 283 ASP A CA 1
ATOM 2216 C C . ASP A 1 283 ? 20.606 -2.557 -31.813 1.00 95.44 283 ASP A C 1
ATOM 2218 O O . ASP A 1 283 ? 21.266 -3.568 -32.052 1.00 95.44 283 ASP A O 1
ATOM 2222 N N . ASN A 1 284 ? 19.646 -2.548 -30.882 1.00 95.50 284 ASN A N 1
ATOM 2223 C CA . ASN A 1 284 ? 19.261 -3.699 -30.071 1.00 95.50 284 ASN A CA 1
ATOM 2224 C C . ASN A 1 284 ? 17.730 -3.780 -29.901 1.00 95.50 284 ASN A C 1
ATOM 2226 O O . ASN A 1 284 ? 17.191 -3.416 -28.850 1.00 95.50 284 ASN A O 1
ATOM 2230 N N . PRO A 1 285 ? 16.997 -4.260 -30.921 1.00 94.19 285 PRO A N 1
ATOM 2231 C CA . PRO A 1 285 ? 15.535 -4.280 -30.895 1.00 94.19 285 PRO A CA 1
ATOM 2232 C C . PRO A 1 285 ? 14.953 -5.346 -29.956 1.00 94.19 285 PRO A C 1
ATOM 2234 O O . PRO A 1 285 ? 13.777 -5.265 -29.610 1.00 94.19 285 PRO A O 1
ATOM 2237 N N . ASN A 1 286 ? 15.758 -6.329 -29.531 1.00 94.19 286 ASN A N 1
ATOM 2238 C CA . ASN A 1 286 ? 15.347 -7.414 -28.635 1.00 94.19 286 ASN A CA 1
ATOM 2239 C C . ASN A 1 286 ? 16.328 -7.558 -27.452 1.00 94.19 286 ASN A C 1
ATOM 2241 O O . ASN A 1 286 ? 17.040 -8.565 -27.374 1.00 94.19 286 ASN A O 1
ATOM 2245 N N . PRO A 1 287 ? 16.393 -6.573 -26.535 1.00 94.50 287 PRO A N 1
ATOM 2246 C CA . PRO A 1 287 ? 17.228 -6.688 -25.349 1.00 94.50 287 PRO A CA 1
ATOM 2247 C C . PRO A 1 287 ? 16.747 -7.825 -24.445 1.00 94.50 287 PRO A C 1
ATOM 2249 O O . PRO A 1 287 ? 15.580 -8.221 -24.464 1.00 94.50 287 PRO A O 1
ATOM 2252 N N . SER A 1 288 ? 17.650 -8.325 -23.601 1.00 92.06 288 SER A N 1
ATOM 2253 C CA . SER A 1 288 ? 17.266 -9.225 -22.516 1.00 92.06 288 SER A CA 1
ATOM 2254 C C . SER A 1 288 ? 16.307 -8.511 -21.563 1.00 92.06 288 SER A C 1
ATOM 2256 O O . SER A 1 288 ? 16.605 -7.420 -21.089 1.00 92.06 288 SER A O 1
ATOM 2258 N N . ILE A 1 289 ? 15.193 -9.167 -21.237 1.00 91.50 289 ILE A N 1
ATOM 2259 C CA . ILE A 1 289 ? 14.257 -8.716 -20.198 1.00 91.50 289 ILE A CA 1
ATOM 2260 C C . ILE A 1 289 ? 14.795 -8.952 -18.781 1.00 91.50 289 ILE A C 1
ATOM 2262 O O . ILE A 1 289 ? 14.246 -8.447 -17.810 1.00 91.50 289 ILE A O 1
ATOM 2266 N N . LYS A 1 290 ? 15.870 -9.738 -18.637 1.00 89.00 290 LYS A N 1
ATOM 2267 C CA . LYS A 1 290 ? 16.498 -9.926 -17.329 1.00 89.00 290 LYS A CA 1
ATOM 2268 C C . LYS A 1 290 ? 17.063 -8.592 -16.835 1.00 89.00 290 LYS A C 1
ATOM 2270 O O . LYS A 1 290 ? 17.708 -7.913 -17.640 1.00 89.00 290 LYS A O 1
ATOM 2275 N N . PRO A 1 291 ? 16.884 -8.268 -15.544 1.00 79.44 291 PRO A N 1
ATOM 2276 C CA . PRO A 1 291 ? 17.500 -7.098 -14.946 1.00 79.44 291 PRO A CA 1
ATOM 2277 C C . PRO A 1 291 ? 19.002 -7.052 -15.210 1.00 79.44 291 PRO A C 1
ATOM 2279 O O . PRO A 1 291 ? 19.675 -8.087 -15.191 1.00 79.44 291 PRO A O 1
ATOM 2282 N N . VAL A 1 292 ? 19.520 -5.851 -15.440 1.00 76.00 292 VAL A N 1
ATOM 2283 C CA . VAL A 1 292 ? 20.959 -5.613 -15.544 1.00 76.00 292 VAL A CA 1
ATOM 2284 C C . VAL A 1 292 ? 21.550 -5.735 -14.141 1.00 76.00 292 VAL A C 1
ATOM 2286 O O . VAL A 1 292 ? 21.119 -5.034 -13.225 1.00 76.00 292 VAL A O 1
ATOM 2289 N N . SER A 1 293 ? 22.523 -6.627 -13.952 1.00 59.19 293 SER A N 1
ATOM 2290 C CA . SER A 1 293 ? 23.301 -6.678 -12.713 1.00 59.19 293 SER A CA 1
ATOM 2291 C C . SER A 1 293 ? 24.023 -5.350 -12.504 1.00 59.19 293 SER A C 1
ATOM 2293 O O . SER A 1 293 ? 24.637 -4.818 -13.426 1.00 59.19 293 SER A O 1
ATOM 2295 N N . THR A 1 294 ? 24.013 -4.830 -11.277 1.00 47.75 294 THR A N 1
ATOM 2296 C CA . THR A 1 294 ? 24.738 -3.608 -10.887 1.00 47.75 294 THR A CA 1
ATOM 2297 C C . THR A 1 294 ? 26.263 -3.694 -11.075 1.00 47.75 294 THR A C 1
ATOM 2299 O O . THR A 1 294 ? 26.945 -2.686 -10.917 1.00 47.75 294 THR A O 1
ATOM 2302 N N . GLU A 1 295 ? 26.809 -4.852 -11.465 1.00 34.56 295 GLU A N 1
ATOM 2303 C CA . GLU A 1 295 ? 28.231 -5.049 -11.781 1.00 34.56 295 GLU A CA 1
ATOM 2304 C C . GLU A 1 295 ? 28.609 -4.814 -13.257 1.00 34.56 295 GLU A C 1
ATOM 2306 O O . GLU A 1 295 ? 29.798 -4.715 -13.560 1.00 34.56 295 GLU A O 1
ATOM 2311 N N . ASP A 1 296 ? 27.656 -4.638 -14.179 1.00 36.81 296 ASP A N 1
ATOM 2312 C CA . ASP A 1 296 ? 27.973 -4.403 -15.598 1.00 36.81 296 ASP A CA 1
ATOM 2313 C C . ASP A 1 296 ? 28.247 -2.917 -15.892 1.00 36.81 296 ASP A C 1
ATOM 2315 O O . ASP A 1 296 ? 27.560 -2.249 -16.675 1.00 36.81 296 ASP A O 1
ATOM 2319 N N . THR A 1 297 ? 29.294 -2.390 -15.255 1.00 32.62 297 THR A N 1
ATOM 2320 C CA . THR A 1 297 ? 30.010 -1.213 -15.764 1.00 32.62 297 THR A CA 1
ATOM 2321 C C . THR A 1 297 ? 30.793 -1.646 -17.009 1.00 32.62 297 THR A C 1
ATOM 2323 O O . THR A 1 297 ? 31.518 -2.640 -16.935 1.00 32.62 297 THR A O 1
ATOM 2326 N N . PRO A 1 298 ? 30.710 -0.947 -18.158 1.00 37.22 298 PRO A N 1
ATOM 2327 C CA . PRO A 1 298 ? 31.449 -1.355 -19.344 1.00 37.22 298 PRO A CA 1
ATOM 2328 C C . PRO A 1 298 ? 32.951 -1.232 -19.076 1.00 37.22 298 PRO A C 1
ATOM 2330 O O . PRO A 1 298 ? 33.496 -0.129 -18.981 1.00 37.22 298 PRO A O 1
ATOM 2333 N N . ALA A 1 299 ? 33.644 -2.365 -18.979 1.00 36.69 299 ALA A N 1
ATOM 2334 C CA . ALA A 1 299 ? 35.085 -2.369 -19.128 1.00 36.69 299 ALA A CA 1
ATOM 2335 C C . ALA A 1 299 ? 35.415 -1.792 -20.514 1.00 36.69 299 ALA A C 1
ATOM 2337 O O . ALA A 1 299 ? 34.893 -2.227 -21.541 1.00 36.69 299 ALA A O 1
ATOM 2338 N N . LYS A 1 300 ? 36.258 -0.759 -20.501 1.00 34.06 300 LYS A N 1
ATOM 2339 C CA . LYS A 1 300 ? 36.974 -0.156 -21.631 1.00 34.06 300 LYS A CA 1
ATOM 2340 C C . LYS A 1 300 ? 37.228 -1.160 -22.775 1.00 34.06 300 LYS A C 1
ATOM 2342 O O . LYS A 1 300 ? 37.632 -2.283 -22.487 1.00 34.06 300 LYS A O 1
ATOM 2347 N N . PRO A 1 301 ? 37.088 -0.769 -24.057 1.00 39.66 301 PRO A N 1
ATOM 2348 C CA . PRO A 1 301 ? 37.183 -1.707 -25.170 1.00 39.66 301 PRO A CA 1
ATOM 2349 C C . PRO A 1 301 ? 38.575 -2.344 -25.224 1.00 39.66 301 PRO A C 1
ATOM 2351 O O . PRO A 1 301 ? 39.568 -1.669 -25.517 1.00 39.66 301 PRO A O 1
ATOM 2354 N N . GLU A 1 302 ? 38.654 -3.647 -24.957 1.00 34.28 302 GLU A N 1
ATOM 2355 C CA . GLU A 1 302 ? 39.813 -4.436 -25.351 1.00 34.28 302 GLU A CA 1
ATOM 2356 C C . GLU A 1 302 ? 39.795 -4.624 -26.872 1.00 34.28 302 GLU A C 1
ATOM 2358 O O . GLU A 1 302 ? 38.776 -4.906 -27.501 1.00 34.28 302 GLU A O 1
ATOM 2363 N N . LYS A 1 303 ? 40.962 -4.381 -27.468 1.00 33.00 303 LYS A N 1
ATOM 2364 C CA . LYS A 1 303 ? 41.261 -4.553 -28.893 1.00 33.00 303 LYS A CA 1
ATOM 2365 C C . LYS A 1 303 ? 40.931 -5.985 -29.361 1.00 33.00 303 LYS A C 1
ATOM 2367 O O . LYS A 1 303 ? 41.013 -6.910 -28.558 1.00 33.00 303 LYS A O 1
ATOM 2372 N N . PRO A 1 304 ? 40.659 -6.195 -30.663 1.00 37.31 304 PRO A N 1
ATOM 2373 C CA . PRO A 1 304 ? 40.198 -7.478 -31.165 1.00 37.31 304 PRO A CA 1
ATOM 2374 C C . PRO A 1 304 ? 41.358 -8.475 -31.157 1.00 37.31 304 PRO A C 1
ATOM 2376 O O . PRO A 1 304 ? 42.439 -8.175 -31.672 1.00 37.31 304 PRO A O 1
ATOM 2379 N N . SER A 1 305 ? 41.143 -9.657 -30.582 1.00 34.38 305 SER A N 1
ATOM 2380 C CA . SER A 1 305 ? 41.984 -10.810 -30.879 1.00 34.38 305 SER A CA 1
ATOM 2381 C C . SER A 1 305 ? 41.341 -11.598 -32.013 1.00 34.38 305 SER A C 1
ATOM 2383 O O . SER A 1 305 ? 40.248 -12.154 -31.911 1.00 34.38 305 SER A O 1
ATOM 2385 N N . ASP A 1 306 ? 42.039 -11.574 -33.140 1.00 32.19 306 ASP A N 1
ATOM 2386 C CA . ASP A 1 306 ? 41.758 -12.392 -34.299 1.00 32.19 306 ASP A CA 1
ATOM 2387 C C . ASP A 1 306 ? 41.900 -13.893 -33.985 1.00 32.19 306 ASP A C 1
ATOM 2389 O O . ASP A 1 306 ? 42.805 -14.330 -33.272 1.00 32.19 306 ASP A O 1
ATOM 2393 N N . ASN A 1 307 ? 41.064 -14.653 -34.691 1.00 33.78 307 ASN A N 1
ATOM 2394 C CA . ASN A 1 307 ? 41.244 -16.023 -35.174 1.00 33.78 307 ASN A CA 1
ATOM 2395 C C . ASN A 1 307 ? 40.750 -17.253 -34.378 1.00 33.78 307 ASN A C 1
ATOM 2397 O O . ASN A 1 307 ? 41.470 -17.884 -33.616 1.00 33.78 307 ASN A O 1
ATOM 2401 N N . ILE A 1 308 ? 39.534 -17.669 -34.775 1.00 34.31 308 ILE A N 1
ATOM 2402 C CA . ILE A 1 308 ? 39.187 -18.924 -35.487 1.00 34.31 308 ILE A CA 1
ATOM 2403 C C . ILE A 1 308 ? 39.636 -20.263 -34.865 1.00 34.31 308 ILE A C 1
ATOM 2405 O O . ILE A 1 308 ? 40.783 -20.682 -34.983 1.00 34.31 308 ILE A O 1
ATOM 2409 N N . SER A 1 309 ? 38.653 -21.046 -34.407 1.00 31.33 309 SER A N 1
ATOM 2410 C CA . SER A 1 309 ? 38.253 -22.357 -34.980 1.00 31.33 309 SER A CA 1
ATOM 2411 C C . SER A 1 309 ? 37.089 -22.915 -34.136 1.00 31.33 309 SER A C 1
ATOM 2413 O O . SER A 1 309 ? 37.208 -23.063 -32.931 1.00 31.33 309 SER A O 1
ATOM 2415 N N . SER A 1 310 ? 35.852 -23.031 -34.628 1.00 41.53 310 SER A N 1
ATOM 2416 C CA . SER A 1 310 ? 35.361 -24.028 -35.591 1.00 41.53 310 SER A CA 1
ATOM 2417 C C . SER A 1 310 ? 35.814 -25.456 -35.271 1.00 41.53 310 SER A C 1
ATOM 2419 O O . SER A 1 310 ? 36.795 -25.918 -35.848 1.00 41.53 310 SER A O 1
ATOM 2421 N N . ALA A 1 311 ? 35.041 -26.174 -34.451 1.00 31.30 311 ALA A N 1
ATOM 2422 C CA . ALA A 1 311 ? 34.843 -27.616 -34.611 1.00 31.30 311 ALA A CA 1
ATOM 2423 C C . ALA A 1 311 ? 33.569 -28.090 -33.886 1.00 31.30 311 ALA A C 1
ATOM 2425 O O . ALA A 1 311 ? 33.492 -28.164 -32.664 1.00 31.30 311 ALA A O 1
ATOM 2426 N N . THR A 1 312 ? 32.569 -28.421 -34.690 1.00 37.62 312 THR A N 1
ATOM 2427 C CA . THR A 1 312 ? 31.514 -29.406 -34.432 1.00 37.62 312 THR A CA 1
ATOM 2428 C C . THR A 1 312 ? 32.110 -30.802 -34.191 1.00 37.62 312 THR A C 1
ATOM 2430 O O . THR A 1 312 ? 32.975 -31.184 -34.974 1.00 37.62 312 THR A O 1
ATOM 2433 N N . SER A 1 313 ? 31.606 -31.589 -33.228 1.00 37.72 313 SER A N 1
ATOM 2434 C CA . SER A 1 313 ? 31.178 -32.996 -33.441 1.00 37.72 313 SER A CA 1
ATOM 2435 C C . SER A 1 313 ? 30.762 -33.697 -32.135 1.00 37.72 313 SER A C 1
ATOM 2437 O O . SER A 1 313 ? 31.584 -33.934 -31.257 1.00 37.72 313 SER A O 1
ATOM 2439 N N . ASP A 1 314 ? 29.478 -34.033 -32.050 1.00 35.53 314 ASP A N 1
ATOM 2440 C CA . ASP A 1 314 ? 28.927 -35.381 -31.860 1.00 35.53 314 ASP A CA 1
ATOM 2441 C C . ASP A 1 314 ? 29.482 -36.398 -30.830 1.00 35.53 314 ASP A C 1
ATOM 2443 O O . ASP A 1 314 ? 30.601 -36.890 -30.911 1.00 35.53 314 ASP A O 1
ATOM 2447 N N . VAL A 1 315 ? 28.506 -36.857 -30.025 1.00 32.94 315 VAL A N 1
ATOM 2448 C CA . VAL A 1 315 ? 28.144 -38.253 -29.679 1.00 32.94 315 VAL A CA 1
ATOM 2449 C C . VAL A 1 315 ? 28.867 -38.975 -28.524 1.00 32.94 315 VAL A C 1
ATOM 2451 O O . VAL A 1 315 ? 30.011 -39.398 -28.600 1.00 32.94 315 VAL A O 1
ATOM 2454 N N . ALA A 1 316 ? 28.043 -39.200 -27.489 1.00 37.69 316 ALA A N 1
ATOM 2455 C CA . ALA A 1 316 ? 27.847 -40.373 -26.627 1.00 37.69 316 ALA A CA 1
ATOM 2456 C C . ALA A 1 316 ? 29.017 -41.316 -26.289 1.00 37.69 316 ALA A C 1
ATOM 2458 O O . ALA A 1 316 ? 29.536 -42.025 -27.144 1.00 37.69 316 ALA A O 1
ATOM 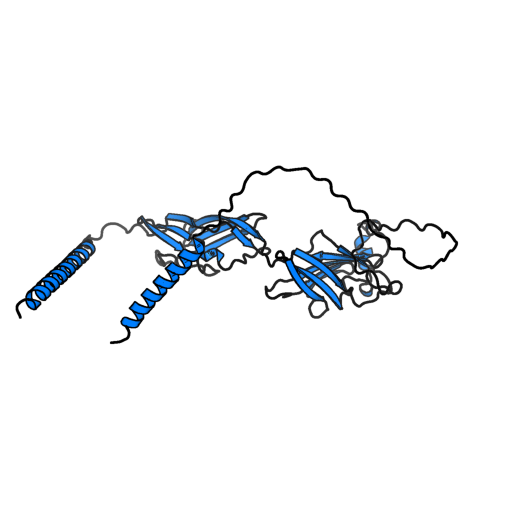2459 N N . THR A 1 317 ? 29.186 -41.581 -24.987 1.00 34.97 317 THR A N 1
ATOM 2460 C CA . THR A 1 317 ? 29.239 -42.969 -24.495 1.00 34.97 317 THR A CA 1
ATOM 2461 C C . THR A 1 317 ? 28.661 -43.069 -23.082 1.00 34.97 317 THR A C 1
ATOM 2463 O O . THR A 1 317 ? 28.985 -42.294 -22.187 1.00 34.97 317 THR A O 1
ATOM 2466 N N . LYS A 1 318 ? 27.760 -44.035 -22.929 1.00 40.84 318 LYS A N 1
ATOM 2467 C CA . LYS A 1 318 ? 27.125 -44.517 -21.707 1.00 40.84 318 LYS A CA 1
ATOM 2468 C C . LYS A 1 318 ? 27.781 -45.860 -21.393 1.00 40.84 318 LYS A C 1
ATOM 2470 O O . LYS A 1 318 ? 27.761 -46.697 -22.279 1.00 40.84 318 LYS A O 1
ATOM 2475 N N . ASP A 1 319 ? 28.285 -46.047 -20.175 1.00 32.06 319 ASP A N 1
ATOM 2476 C CA . ASP A 1 319 ? 28.559 -47.339 -19.513 1.00 32.06 319 ASP A CA 1
ATOM 2477 C C . ASP A 1 319 ? 28.692 -47.037 -18.006 1.00 32.06 319 ASP A C 1
ATOM 2479 O O . ASP A 1 319 ? 29.490 -46.194 -17.616 1.00 32.06 319 ASP A O 1
ATOM 2483 N N . ASN A 1 320 ? 27.728 -47.365 -17.143 1.00 33.47 320 ASN A N 1
ATOM 2484 C CA . ASN A 1 320 ? 27.272 -48.651 -16.594 1.00 33.47 320 ASN A CA 1
ATOM 2485 C C . ASN A 1 320 ? 28.082 -49.153 -15.375 1.00 33.47 320 ASN A C 1
ATOM 2487 O O . ASN A 1 320 ? 29.273 -49.413 -15.461 1.00 33.47 320 ASN A O 1
ATOM 2491 N N . ALA A 1 321 ? 27.329 -49.321 -14.279 1.00 31.95 321 ALA A N 1
ATOM 2492 C CA . ALA A 1 321 ? 27.504 -50.174 -13.102 1.00 31.95 321 ALA A CA 1
ATOM 2493 C C . ALA A 1 321 ? 28.841 -50.184 -12.333 1.00 31.95 321 ALA A C 1
ATOM 2495 O O . ALA A 1 321 ? 29.828 -50.769 -12.762 1.00 31.95 321 ALA A O 1
ATOM 2496 N N . ASN A 1 322 ? 28.774 -49.767 -11.061 1.00 30.69 322 ASN A N 1
ATOM 2497 C CA . ASN A 1 322 ? 29.281 -50.634 -10.000 1.00 30.69 322 ASN A CA 1
ATOM 2498 C C . ASN A 1 322 ? 28.494 -50.476 -8.692 1.00 30.69 322 ASN A C 1
ATOM 2500 O O . ASN A 1 322 ? 28.207 -49.378 -8.220 1.00 30.69 322 ASN A O 1
ATOM 2504 N N . ASN A 1 323 ? 28.134 -51.630 -8.146 1.00 35.91 323 ASN A N 1
ATOM 2505 C CA . ASN A 1 323 ? 27.533 -51.861 -6.848 1.00 35.91 323 ASN A CA 1
ATOM 2506 C C . ASN A 1 323 ? 28.642 -51.981 -5.789 1.00 35.91 323 ASN A C 1
ATOM 2508 O O . ASN A 1 323 ? 29.661 -52.618 -6.025 1.00 35.91 323 ASN A O 1
ATOM 2512 N N . ASN A 1 324 ? 28.437 -51.427 -4.595 1.00 31.11 324 ASN A N 1
ATOM 2513 C CA . ASN A 1 324 ? 28.614 -52.207 -3.371 1.00 31.11 324 ASN A CA 1
ATOM 2514 C C . ASN A 1 324 ? 28.109 -51.474 -2.131 1.00 31.11 324 ASN A C 1
ATOM 2516 O O . ASN A 1 324 ? 28.334 -50.288 -1.915 1.00 31.11 324 ASN A O 1
ATOM 2520 N N . ASN A 1 325 ? 27.415 -52.272 -1.336 1.00 32.28 325 ASN A N 1
ATOM 2521 C CA . ASN A 1 325 ? 26.854 -52.007 -0.030 1.00 32.28 325 ASN A CA 1
ATOM 2522 C C . ASN A 1 325 ? 27.933 -52.211 1.044 1.00 32.28 325 ASN A C 1
ATOM 2524 O O . ASN A 1 325 ? 28.557 -53.270 1.058 1.00 32.28 325 ASN A O 1
ATOM 2528 N N . THR A 1 326 ? 28.072 -51.272 1.983 1.00 31.70 326 THR A N 1
ATOM 2529 C CA . THR A 1 326 ? 28.525 -51.571 3.351 1.00 31.70 326 THR A CA 1
ATOM 2530 C C . THR A 1 326 ? 27.799 -50.684 4.362 1.00 31.70 326 THR A C 1
ATOM 2532 O O . THR A 1 326 ? 27.967 -49.468 4.400 1.00 31.70 326 THR A O 1
ATOM 2535 N N . THR A 1 327 ? 27.008 -51.360 5.186 1.00 30.80 327 THR A N 1
ATOM 2536 C CA . THR A 1 327 ? 26.362 -50.986 6.450 1.00 30.80 327 THR A CA 1
ATOM 2537 C C . THR A 1 327 ? 27.328 -50.506 7.539 1.00 30.80 327 THR A C 1
ATOM 2539 O O . THR A 1 327 ? 28.315 -51.191 7.793 1.00 30.80 327 THR A O 1
ATOM 2542 N N . ASN A 1 328 ? 26.982 -49.436 8.270 1.00 29.48 328 ASN A N 1
ATOM 2543 C CA . ASN A 1 328 ? 26.688 -49.458 9.721 1.00 29.48 328 ASN A CA 1
ATOM 2544 C C . ASN A 1 328 ? 26.483 -48.038 10.278 1.00 29.48 328 ASN A C 1
ATOM 2546 O O . ASN A 1 328 ? 27.330 -47.171 10.093 1.00 29.48 328 ASN A O 1
ATOM 2550 N N . GLY A 1 329 ? 25.397 -47.829 11.028 1.00 29.47 329 GLY A N 1
ATOM 2551 C CA . GLY A 1 329 ? 25.127 -46.569 11.725 1.00 29.47 329 GLY A CA 1
ATOM 2552 C C . GLY A 1 329 ? 23.748 -46.525 12.377 1.00 29.47 329 GLY A C 1
ATOM 2553 O O . GLY A 1 329 ? 22.922 -45.694 12.025 1.00 29.47 329 GLY A O 1
ATOM 2554 N N . THR A 1 330 ? 23.483 -47.453 13.296 1.00 30.98 330 THR A N 1
ATOM 2555 C CA . THR A 1 330 ? 22.284 -47.464 14.144 1.00 30.98 330 THR A CA 1
ATOM 2556 C C . THR A 1 330 ? 22.431 -46.446 15.276 1.00 30.98 330 THR A C 1
ATOM 2558 O O . THR A 1 330 ? 23.339 -46.574 16.092 1.00 30.98 330 THR A O 1
ATOM 2561 N N . ALA A 1 331 ? 21.481 -45.519 15.393 1.00 31.38 331 ALA A N 1
ATOM 2562 C CA . ALA A 1 331 ? 21.091 -44.918 16.665 1.00 31.38 331 ALA A CA 1
ATOM 2563 C C . ALA A 1 331 ? 19.572 -44.698 16.647 1.00 31.38 331 ALA A C 1
ATOM 2565 O O . ALA A 1 331 ? 19.061 -43.742 16.074 1.00 31.38 331 ALA A O 1
ATOM 2566 N N . ASN A 1 332 ? 18.859 -45.650 17.246 1.00 36.03 332 ASN A N 1
ATOM 2567 C CA . ASN A 1 332 ? 17.464 -45.505 17.638 1.00 36.03 332 ASN A CA 1
ATOM 2568 C C . ASN A 1 332 ? 17.418 -44.680 18.929 1.00 36.03 332 ASN A C 1
ATOM 2570 O O . ASN A 1 332 ? 18.158 -44.997 19.858 1.00 36.03 332 ASN A O 1
ATOM 2574 N N . ASN A 1 333 ? 16.507 -43.710 19.011 1.00 33.56 333 ASN A N 1
ATOM 2575 C CA . ASN A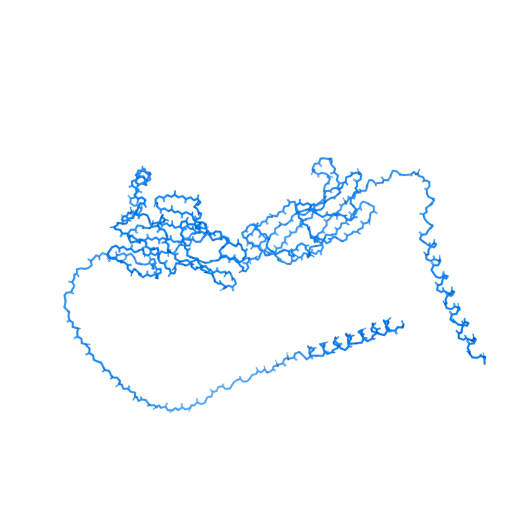 1 333 ? 15.707 -43.471 20.213 1.00 33.56 333 ASN A CA 1
ATOM 2576 C C . ASN A 1 333 ? 14.522 -42.541 19.907 1.00 33.56 333 ASN A C 1
ATOM 2578 O O . ASN A 1 333 ? 14.716 -41.380 19.569 1.00 33.56 333 ASN A O 1
ATOM 2582 N N . GLY A 1 334 ? 13.302 -43.048 20.121 1.00 29.72 334 GLY A N 1
ATOM 2583 C CA . GLY A 1 334 ? 12.203 -42.225 20.638 1.00 29.72 334 GLY A CA 1
ATOM 2584 C C . GLY A 1 334 ? 10.988 -42.029 19.738 1.00 29.72 334 GLY A C 1
ATOM 2585 O O . GLY A 1 334 ? 10.732 -40.932 19.263 1.00 29.72 334 GLY A O 1
ATOM 2586 N N . VAL A 1 335 ? 10.184 -43.081 19.588 1.00 35.53 335 VAL A N 1
ATOM 2587 C CA . VAL A 1 335 ? 8.767 -42.990 19.211 1.00 35.53 335 VAL A CA 1
ATOM 2588 C C . VAL A 1 335 ? 7.987 -42.289 20.325 1.00 35.53 335 VAL A C 1
ATOM 2590 O O . VAL A 1 335 ? 7.999 -42.792 21.443 1.00 35.53 335 VAL A O 1
ATOM 2593 N N . VAL A 1 336 ? 7.225 -41.240 19.995 1.00 34.25 336 VAL A N 1
ATOM 2594 C CA . VAL A 1 336 ? 5.849 -41.044 20.490 1.00 34.25 336 VAL A CA 1
ATOM 2595 C C . VAL A 1 336 ? 5.030 -40.392 19.373 1.00 34.25 336 VAL A C 1
ATOM 2597 O O . VAL A 1 336 ? 5.217 -39.225 19.048 1.00 34.25 336 VAL A O 1
ATOM 2600 N N . ALA A 1 337 ? 4.107 -41.156 18.788 1.00 43.12 337 ALA A N 1
ATOM 2601 C CA . ALA A 1 337 ? 3.005 -40.617 18.003 1.00 43.12 337 ALA A CA 1
ATOM 2602 C C . ALA A 1 337 ? 1.832 -40.347 18.957 1.00 43.12 337 ALA A C 1
ATOM 2604 O O . ALA A 1 337 ? 1.117 -41.272 19.337 1.00 43.12 337 ALA A O 1
ATOM 2605 N N . THR A 1 338 ? 1.635 -39.096 19.366 1.00 37.12 338 THR A N 1
ATOM 2606 C CA . THR A 1 338 ? 0.385 -38.641 19.994 1.00 37.12 338 THR A CA 1
ATOM 2607 C C . THR A 1 338 ? -0.562 -38.179 18.896 1.00 37.12 338 THR A C 1
ATOM 2609 O O . THR A 1 338 ? -0.646 -36.997 18.578 1.00 37.12 338 THR A O 1
ATOM 2612 N N . GLY A 1 339 ? -1.248 -39.142 18.280 1.00 35.44 339 GLY A N 1
ATOM 2613 C CA . GLY A 1 339 ? -2.495 -38.868 17.577 1.00 35.44 339 GLY A CA 1
ATOM 2614 C C . GLY A 1 339 ? -3.578 -38.635 18.622 1.00 35.44 339 GLY A C 1
ATOM 2615 O O . GLY A 1 339 ? -3.940 -39.562 19.346 1.00 35.44 339 GLY A O 1
ATOM 2616 N N . ASP A 1 340 ? -4.052 -37.399 18.731 1.00 38.41 340 ASP A N 1
ATOM 2617 C CA . ASP A 1 340 ? -5.145 -37.057 19.629 1.00 38.41 340 ASP A CA 1
ATOM 2618 C C . ASP A 1 340 ? -6.451 -37.672 19.093 1.00 38.41 340 ASP A C 1
ATOM 2620 O O . ASP A 1 340 ? -6.967 -37.307 18.035 1.00 38.41 340 ASP A O 1
ATOM 2624 N N . PHE A 1 341 ? -6.955 -38.682 19.801 1.00 42.72 341 PHE A N 1
ATOM 2625 C CA . PHE A 1 341 ? -8.148 -39.462 19.452 1.00 42.72 341 PHE A CA 1
ATOM 2626 C C . PHE A 1 341 ? -9.466 -38.727 19.783 1.00 42.72 341 PHE A C 1
ATOM 2628 O O . PHE A 1 341 ? -10.540 -39.329 19.727 1.00 42.72 341 PHE A O 1
ATOM 2635 N N . ALA A 1 342 ? -9.419 -37.435 20.123 1.00 38.88 342 ALA A N 1
ATOM 2636 C CA . ALA A 1 342 ? -10.593 -36.660 20.529 1.00 38.88 342 ALA A CA 1
ATOM 2637 C C . ALA A 1 342 ? -11.443 -36.139 19.350 1.00 38.88 342 ALA A C 1
ATOM 2639 O O . ALA A 1 342 ? -12.655 -35.961 19.489 1.00 38.88 342 ALA A O 1
ATOM 2640 N N . THR A 1 343 ? -10.862 -35.949 18.164 1.00 43.66 343 THR A N 1
ATOM 2641 C CA . THR A 1 343 ? -11.543 -35.257 17.053 1.00 43.66 343 THR A CA 1
ATOM 2642 C C . THR A 1 343 ? -12.703 -36.050 16.418 1.00 43.66 343 THR A C 1
ATOM 2644 O O . THR A 1 343 ? -13.757 -35.456 16.181 1.00 43.66 343 THR A O 1
ATOM 2647 N N . PRO A 1 344 ? -12.628 -37.383 16.205 1.00 45.59 344 PRO A N 1
ATOM 2648 C CA . PRO A 1 344 ? -13.759 -38.126 15.634 1.00 45.59 344 PRO A CA 1
ATOM 2649 C C . PRO A 1 344 ? -14.924 -38.313 16.623 1.00 45.59 344 PRO A C 1
ATOM 2651 O O . PRO A 1 344 ? -16.085 -38.365 16.213 1.00 45.59 344 PRO A O 1
ATOM 2654 N N . ALA A 1 345 ? -14.636 -38.393 17.928 1.00 44.19 345 ALA A N 1
ATOM 2655 C CA . ALA A 1 345 ? -15.642 -38.613 18.970 1.00 44.19 345 ALA A CA 1
ATOM 2656 C C . ALA A 1 345 ? -16.478 -37.352 19.254 1.00 44.19 345 ALA A C 1
ATOM 2658 O O . ALA A 1 345 ? -17.688 -37.448 19.476 1.00 44.19 345 ALA A O 1
ATOM 2659 N N . ILE A 1 346 ? -15.867 -36.166 19.177 1.00 51.16 346 ILE A N 1
ATOM 2660 C CA . ILE A 1 346 ? -16.565 -34.883 19.347 1.00 51.16 346 ILE A CA 1
ATOM 2661 C C . ILE A 1 346 ? -17.521 -34.635 18.172 1.00 51.16 346 ILE A C 1
ATOM 2663 O O . ILE A 1 346 ? -18.689 -34.313 18.392 1.00 51.16 346 ILE A O 1
ATOM 2667 N N . ILE A 1 347 ? -17.082 -34.898 16.935 1.00 51.56 347 ILE A N 1
ATOM 2668 C CA . ILE A 1 347 ? -17.924 -34.747 15.736 1.00 51.56 347 ILE A CA 1
ATOM 2669 C C . ILE A 1 347 ? -19.122 -35.712 15.778 1.00 51.56 347 ILE A C 1
ATOM 2671 O O . ILE A 1 347 ? -20.253 -35.311 15.496 1.00 51.56 347 ILE A O 1
ATOM 2675 N N . ALA A 1 348 ? -18.917 -36.961 16.213 1.00 48.78 348 ALA A N 1
ATOM 2676 C CA . ALA A 1 348 ? -20.007 -37.925 16.375 1.00 48.78 348 ALA A CA 1
ATOM 2677 C C . ALA A 1 348 ? -21.019 -37.504 17.461 1.00 48.78 348 ALA A C 1
ATOM 2679 O O . ALA A 1 348 ? -22.227 -37.672 17.283 1.00 48.78 348 ALA A O 1
ATOM 2680 N N . THR A 1 349 ? -20.552 -36.907 18.561 1.00 49.34 349 THR A N 1
ATOM 2681 C CA . THR A 1 349 ? -21.412 -36.487 19.682 1.00 49.34 349 THR A CA 1
ATOM 2682 C C . THR A 1 349 ? -22.249 -35.251 19.332 1.00 49.34 349 THR A C 1
ATOM 2684 O O . THR A 1 349 ? -23.440 -35.202 19.647 1.00 49.34 349 THR A O 1
ATOM 2687 N N . VAL A 1 350 ? -21.671 -34.289 18.603 1.00 58.59 350 VAL A N 1
ATOM 2688 C CA . VAL A 1 350 ? -22.381 -33.095 18.109 1.00 58.59 350 VAL A CA 1
ATOM 2689 C C . VAL A 1 350 ? -23.466 -33.477 17.099 1.00 58.59 350 VAL A C 1
ATOM 2691 O O . VAL A 1 350 ? -24.583 -32.960 17.171 1.00 58.59 350 VAL A O 1
ATOM 2694 N N . MET A 1 351 ? -23.198 -34.445 16.215 1.00 61.41 351 MET A N 1
ATOM 2695 C CA . MET A 1 351 ? -24.202 -34.913 15.253 1.00 61.41 351 MET A CA 1
ATOM 2696 C C . MET A 1 351 ? -25.376 -35.653 15.916 1.00 61.41 351 MET A C 1
ATOM 2698 O O . MET A 1 351 ? -26.522 -35.482 15.492 1.00 61.41 351 MET A O 1
ATOM 2702 N N . ILE A 1 352 ? -25.139 -36.410 16.993 1.00 61.53 352 ILE A N 1
ATOM 2703 C CA . ILE A 1 352 ? -26.211 -37.080 17.754 1.00 61.53 352 ILE A CA 1
ATOM 2704 C C . ILE A 1 352 ? -27.070 -36.059 18.524 1.00 61.53 352 ILE A C 1
ATOM 2706 O O . ILE A 1 352 ? -28.298 -36.183 18.546 1.00 61.53 352 ILE A O 1
ATOM 2710 N N . LEU A 1 353 ? -26.457 -35.018 19.099 1.00 55.62 353 LEU A N 1
ATOM 2711 C CA . LEU A 1 353 ? -27.174 -33.926 19.774 1.00 55.62 353 LEU A CA 1
ATOM 2712 C C . LEU A 1 353 ? -28.023 -33.100 18.796 1.00 55.62 353 LEU A C 1
ATOM 2714 O O . LEU A 1 353 ? -29.188 -32.824 19.087 1.00 55.62 353 LEU A O 1
ATOM 2718 N N . ALA A 1 354 ? -27.498 -32.783 17.609 1.00 59.41 354 ALA A N 1
ATOM 2719 C CA . ALA A 1 354 ? -28.249 -32.077 16.569 1.00 59.41 354 ALA A CA 1
ATOM 2720 C C . ALA A 1 354 ? -29.462 -32.891 16.074 1.00 59.41 354 ALA A C 1
ATOM 2722 O O . ALA A 1 354 ? -30.558 -32.346 15.910 1.00 59.41 354 ALA A O 1
ATOM 2723 N N . ALA A 1 355 ? -29.310 -34.211 15.914 1.00 60.94 355 ALA A N 1
ATOM 2724 C CA . ALA A 1 355 ? -30.412 -35.098 15.543 1.00 60.94 355 ALA A CA 1
ATOM 2725 C C . ALA A 1 355 ? -31.497 -35.187 16.636 1.00 60.94 355 ALA A C 1
ATOM 2727 O O . ALA A 1 355 ? -32.691 -35.196 16.323 1.00 60.94 355 ALA A O 1
ATOM 2728 N N . ALA A 1 356 ? -31.110 -35.192 17.916 1.00 60.88 356 ALA A N 1
ATOM 2729 C CA . ALA A 1 356 ? -32.047 -35.191 19.039 1.00 60.88 356 ALA A CA 1
ATOM 2730 C C . ALA A 1 356 ? -32.829 -33.868 19.150 1.00 60.88 356 ALA A C 1
ATOM 2732 O O . ALA A 1 356 ? -34.045 -33.888 19.354 1.00 60.88 356 ALA A O 1
ATOM 2733 N N . VAL A 1 357 ? -32.166 -32.723 18.945 1.00 60.97 357 VAL A N 1
ATOM 2734 C CA . VAL A 1 357 ? -32.811 -31.397 18.939 1.00 60.97 357 VAL A CA 1
ATOM 2735 C C . VAL A 1 357 ? -33.794 -31.275 17.774 1.00 60.97 357 VAL A C 1
ATOM 2737 O O . VAL A 1 357 ? -34.938 -30.865 17.980 1.00 60.97 357 VAL A O 1
ATOM 2740 N N . MET A 1 358 ? -33.416 -31.723 16.572 1.00 65.81 358 MET A N 1
ATOM 2741 C CA . MET A 1 358 ? -34.331 -31.737 15.426 1.00 65.81 358 MET A CA 1
ATOM 2742 C C . MET A 1 358 ? -35.525 -32.678 15.631 1.00 65.81 358 MET A C 1
ATOM 2744 O O . MET A 1 358 ? -36.640 -32.344 15.230 1.00 65.81 358 MET A O 1
ATOM 2748 N N . PHE A 1 359 ? -35.347 -33.818 16.304 1.00 63.78 359 PHE A N 1
ATOM 2749 C CA . PHE A 1 359 ? -36.452 -34.722 16.641 1.00 63.78 359 PHE A CA 1
ATOM 2750 C C . PHE A 1 359 ? -37.436 -34.098 17.650 1.00 63.78 359 PHE A C 1
ATOM 2752 O O . PHE A 1 359 ? -38.652 -34.244 17.503 1.00 63.78 359 PHE A O 1
ATOM 2759 N N . VAL A 1 360 ? -36.936 -33.349 18.640 1.00 57.47 360 VAL A N 1
ATOM 2760 C CA . VAL A 1 360 ? -37.769 -32.637 19.627 1.00 57.47 360 VAL A CA 1
ATOM 2761 C C . VAL A 1 360 ? -38.510 -31.452 18.998 1.00 57.47 360 VAL A C 1
ATOM 2763 O O . VAL A 1 360 ? -39.696 -31.263 19.275 1.00 57.47 360 VAL A O 1
ATOM 2766 N N . LEU A 1 361 ? -37.860 -30.695 18.109 1.00 56.88 361 LEU A N 1
ATOM 2767 C CA . LEU A 1 361 ? -38.486 -29.578 17.392 1.00 56.88 361 LEU A CA 1
ATOM 2768 C C . LEU A 1 361 ? -39.531 -30.060 16.377 1.00 56.88 361 LEU A C 1
ATOM 2770 O O . LEU A 1 361 ? -40.631 -29.509 16.318 1.00 56.88 361 LEU A O 1
ATOM 2774 N N . LYS A 1 362 ? -39.261 -31.158 15.658 1.00 52.19 362 LYS A N 1
ATOM 2775 C CA . LYS A 1 362 ? -40.226 -31.759 14.725 1.00 52.19 362 LYS A CA 1
ATOM 2776 C C . LYS A 1 362 ? -41.467 -32.307 15.440 1.00 52.19 362 LYS A C 1
ATOM 2778 O O . LYS A 1 362 ? -42.565 -32.232 14.894 1.00 52.19 362 LYS A O 1
ATOM 2783 N N . ARG A 1 363 ? -41.333 -32.780 16.686 1.00 51.12 363 ARG A N 1
ATOM 2784 C CA . ARG A 1 363 ? -42.472 -33.240 17.503 1.00 51.12 363 ARG A CA 1
ATOM 2785 C C . ARG A 1 363 ? -43.348 -32.096 18.037 1.00 51.12 363 ARG A C 1
ATOM 2787 O O . ARG A 1 363 ? -44.507 -32.342 18.348 1.00 51.12 363 ARG A O 1
ATOM 2794 N N . LYS A 1 364 ? -42.840 -30.858 18.115 1.00 48.50 364 LYS A N 1
ATOM 2795 C CA . LYS A 1 364 ? -43.624 -29.680 18.542 1.00 48.50 364 LYS A CA 1
ATOM 2796 C C . LYS A 1 364 ? -44.452 -29.028 17.426 1.00 48.50 364 LYS A C 1
ATOM 2798 O O . LYS A 1 364 ? -45.330 -28.239 17.743 1.00 48.50 364 LYS A O 1
ATOM 2803 N N . HIS A 1 365 ? -44.224 -29.386 16.160 1.00 48.66 365 HIS A N 1
ATOM 2804 C CA . HIS A 1 365 ? -44.952 -28.829 15.008 1.00 48.66 365 HIS A CA 1
ATOM 2805 C C . HIS A 1 365 ? -45.953 -29.790 14.351 1.00 48.66 365 HIS A C 1
ATOM 2807 O O . HIS A 1 365 ? -46.496 -29.477 13.298 1.00 48.66 365 HIS A O 1
ATOM 2813 N N . THR A 1 366 ? -46.224 -30.951 14.954 1.00 46.34 366 THR A N 1
ATOM 2814 C CA . THR A 1 366 ? -47.338 -31.811 14.521 1.00 46.34 366 THR A CA 1
ATOM 2815 C C . THR A 1 366 ? -48.273 -32.063 15.701 1.00 46.34 366 THR A C 1
ATOM 2817 O O . THR A 1 366 ? -48.151 -33.070 16.397 1.00 46.34 366 THR A O 1
ATOM 2820 N N . PHE A 1 367 ? -49.165 -31.107 15.944 1.00 42.72 367 PHE A N 1
ATOM 2821 C CA . PHE A 1 367 ? -50.455 -31.315 16.596 1.00 42.72 367 P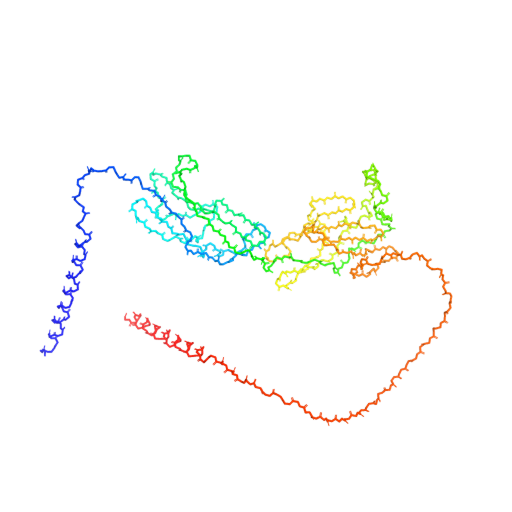HE A CA 1
ATOM 2822 C C . PHE A 1 367 ? -51.492 -30.434 15.918 1.00 42.72 367 PHE A C 1
ATOM 2824 O O . PHE A 1 367 ? -51.160 -29.252 15.671 1.00 42.72 367 PHE A O 1
#

Foldseek 3Di:
DPPVVVVVVVVVVVVVVVVVVVVVVVVVVVPDDPDDDDDPPPQKAWDAKEWPWFDQEFEDADPDTPPLCRQQGIWMWIAIPVGDIDIDRQRPADPQADQDPPQAGPRDGKGKHWPDWDDDPFKIKTKIKIAHDDDDDPPRIYIYIDMHTYDYHQQHWDDKAWPFFFPDAAAFAQAADAPVVADPVCVVVSQVVGDLVRASQNGGQQIKMKIAGNNGDIFMDGDDPVQWDWPDDGSFKTWTWGFPRDPVRDIWTKMWGRRTPQKIWMDTPPDPDIFIDHHHYPVRNDGDSDTDPPPPDPDDDDDDDDDDDDDDDDDDDDDDDDDDDDDDDDDDDDDDDPPPPVVVVVVVVVVVVVVVVVVVVVVVPDD

Radius of gyration: 38.05 Å; chains: 1; bounding box: 104×77×85 Å

Sequence (367 aa):
MRKHSKFITILLSALLAVCLVQTVFVQAFATENSATPDEPTEDLYPVSMEVVKAPESVTVRGDEITDSTFWSKVVLHIVYSNGKEYDVNCDGIDDDGIVPPIAEIDGYAGRINVEGCDIWTDTVDFTVDYSYATYDWSDNSISAKFSVKQVADPHSITRLEVTKLPDKVFTKPIYTGSLDDISAEDWDKWMNSLDVNNSISNHLDGMELTFYHANGEKGSVVVNSSNLEIGNNSPLWADYVVANVDEYGNPLYFKVHDEGDYKFSISLNNESDKTVYTAKSVDNPNPSIKPVSTEDTPAKPEKPSDNISSATSDVATKDNANNNNTTNGTANNGVVATGDFATPAIIATVMILAAAVMFVLKRKHTF

Secondary structure (DSSP, 8-state):
-TTHHHHHHHHHHHHHHHHHHHHHHHHHSS------S-SPPPP--EEEEEEEE--SEEEEETTEE--TTSGGG-EEEEEETTS-EEEEE-TT--TT-B--SS-EETTEE-EEEEEEEEE-SSEEEEEEEEE--SS-TTTSEEEEEEEEEEEE-TTSEEEEEEEE--S--BSS-S--S-GGGS-TTTHHHHHTT--GGG-STT--TT-EEEEEETTS-EEEEE--TTT-EEEEEETTEEEEEES--STT---EEEEEEEEETTEEEEEETT-S-EEEEEPPBSS-SS---SPPPTT------PPP------------------------------------TTHHHHHHHHHHHHHHHHHHHHHHS--